Protein AF-A0A452TXP6-F1 (afdb_monomer)

Secondary structure (DSSP, 8-state):
-----HHHHHHHHHHHHHHHHTTTPPPPP-B-HHHHHHHHHHTSPPPP-GGGB-----------------SSGGGS---SS-S-HHHHHHHHHHHHHHHHTT-HHHHHHHHHHHHHHHH-SS---SGGGGTT-TT--HHHHHHHHHHHHHSS-HHHHHHHH-HHHHHHHHHHTSTT--HHHHHHHHHTT--SHHHHHTTGGGS-HHHHHHHHTHHHHHSPPPHHHHHHHHHHHHHHHHHHSTT------

InterPro domains:
  IPR001726 DNA nucleotidylexotransferase (TdT) / DNA-directed DNA/RNA polymerase mu [PIRSF000817] (2-248)
  IPR001726 DNA nucleotidylexotransferase (TdT) / DNA-directed DNA/RNA polymerase mu [PR00871] (31-46)
  IPR001726 DNA nucleotidylexotransferase (TdT) / DNA-directed DNA/RNA polymerase mu [PR00871] (87-102)
  IPR001726 DNA nucleotidylexotransferase (TdT) / DNA-directed DNA/RNA polymerase mu [PR00871] (110-122)
  IPR001726 DNA nucleotidylexotransferase (TdT) / DNA-directed DNA/RNA polymerase mu [PR00871] (242-249)
  IPR002054 DNA-directed DNA polymerase X [SM00483] (81-249)
  IPR010996 Crossover junction endonuclease MUS81-like, HHH domain [PF14716] (83-152)
  IPR018944 DNA polymerase lambda, fingers domain [PF10391] (169-217)
  IPR022312 DNA polymerase family X [PTHR11276] (2-249)
  IPR027421 DNA polymerase lambda lyase domain superfamily [G3DSA:1.10.150.110] (68-160)
  IPR027421 DNA polymerase lambda lyase domain superfamily [SSF47802] (69-159)
  IPR036420 BRCT domain superfamily [G3DSA:3.40.50.10190] (1-55)

pLDDT: mean 88.84, std 15.2, range [35.0, 98.81]

Sequence (249 aa):
MEQTSAEEASCWQERRTVAASLRGCPHPELLDISWFTESMAAGQPVPVERRHRLEVAVPGKGLPSPVRMPPYACQRPTPLTHHNTSLSEALEVLAEAAAFEGSEGRFLSFCRAAAVLKALPSRVTALSQLQGLPHFGEHSCRVVQELLEHGVCEEVERVRLSERYQTMKLFTGIFGVGVKTADRWYQDGLRTLDSLQGQAQRLTQQQRAGLQHYHDLSAPVQRPEAETLQRVVAANAARVLPGATVTLA

Structure (mmCIF, N/CA/C/O backbone):
data_AF-A0A452TXP6-F1
#
_entry.id   AF-A0A452TXP6-F1
#
loop_
_atom_site.group_PDB
_atom_site.id
_atom_site.type_symbol
_atom_site.label_atom_id
_atom_site.label_alt_id
_atom_site.label_comp_id
_atom_site.label_asym_id
_atom_site.label_entity_id
_atom_site.label_seq_id
_atom_site.pdbx_PDB_ins_code
_atom_site.Cartn_x
_atom_site.Cartn_y
_atom_site.Cartn_z
_atom_site.occupancy
_atom_site.B_iso_or_equiv
_atom_site.auth_seq_id
_atom_site.auth_comp_id
_atom_site.auth_asym_id
_atom_site.auth_atom_id
_atom_site.pdbx_PDB_model_num
ATOM 1 N N . MET A 1 1 ? -2.646 -21.963 -57.609 1.00 43.25 1 MET A N 1
ATOM 2 C CA . MET A 1 1 ? -2.199 -22.209 -56.221 1.00 43.25 1 MET A CA 1
ATOM 3 C C . MET A 1 1 ? -1.366 -21.006 -55.823 1.00 43.25 1 MET A C 1
ATOM 5 O O . MET A 1 1 ? -0.155 -21.040 -55.937 1.00 43.25 1 MET A O 1
ATOM 9 N N . GLU A 1 2 ? -2.021 -19.904 -55.484 1.00 43.50 2 GLU A N 1
ATOM 10 C CA . GLU A 1 2 ? -1.366 -18.622 -55.208 1.00 43.50 2 GLU A CA 1
ATOM 11 C C . GLU A 1 2 ? -1.947 -18.100 -53.901 1.00 43.50 2 GLU A C 1
ATOM 13 O O . GLU A 1 2 ? -2.937 -17.382 -53.951 1.00 43.50 2 GLU A O 1
ATOM 18 N N . GLN A 1 3 ? -1.422 -18.574 -52.760 1.00 48.56 3 GLN A N 1
ATOM 19 C CA . GLN A 1 3 ? -1.580 -17.970 -51.417 1.00 48.56 3 GLN A CA 1
ATOM 20 C C . GLN A 1 3 ? -1.005 -18.824 -50.262 1.00 48.56 3 GLN A C 1
ATOM 22 O O . GLN A 1 3 ? -1.395 -18.630 -49.117 1.00 48.56 3 GLN A O 1
ATOM 27 N N . THR A 1 4 ? -0.070 -19.753 -50.493 1.00 58.22 4 THR A N 1
ATOM 28 C CA . THR A 1 4 ? 0.643 -20.378 -49.361 1.00 58.22 4 THR A CA 1
ATOM 29 C C . THR A 1 4 ? 1.544 -19.348 -48.687 1.00 58.22 4 THR A C 1
ATOM 31 O O . THR A 1 4 ? 2.437 -18.794 -49.333 1.00 58.22 4 THR A O 1
ATOM 34 N N . SER A 1 5 ? 1.302 -19.088 -47.402 1.00 65.12 5 SER A N 1
ATOM 35 C CA . SER A 1 5 ? 2.128 -18.182 -46.596 1.00 65.12 5 SER A CA 1
ATOM 36 C C . SER A 1 5 ? 3.532 -18.767 -46.391 1.00 65.12 5 SER A C 1
ATOM 38 O O . SER A 1 5 ? 3.710 -19.988 -46.360 1.00 65.12 5 SER A O 1
ATOM 40 N N . ALA A 1 6 ? 4.538 -17.909 -46.197 1.00 59.88 6 ALA A N 1
ATOM 41 C CA . ALA A 1 6 ? 5.906 -18.332 -45.879 1.00 59.88 6 ALA A CA 1
ATOM 42 C C . ALA A 1 6 ? 5.962 -19.230 -44.624 1.00 59.88 6 ALA A C 1
ATOM 44 O O . ALA A 1 6 ? 6.764 -20.158 -44.552 1.00 59.88 6 ALA A O 1
ATOM 45 N N . GLU A 1 7 ? 5.063 -19.005 -43.662 1.00 60.66 7 GLU A N 1
ATOM 46 C CA . GLU A 1 7 ? 4.938 -19.823 -42.449 1.00 60.66 7 GLU A CA 1
ATOM 47 C C . GLU A 1 7 ? 4.422 -21.239 -42.742 1.00 60.66 7 GLU A C 1
ATOM 49 O O . GLU A 1 7 ? 4.905 -22.219 -42.171 1.00 60.66 7 GLU A O 1
ATOM 54 N N . GLU A 1 8 ? 3.473 -21.372 -43.672 1.00 67.69 8 GLU A N 1
ATOM 55 C CA . GLU A 1 8 ? 2.923 -22.667 -44.079 1.00 67.69 8 GLU A CA 1
ATOM 56 C C . GLU A 1 8 ? 3.957 -23.488 -44.855 1.00 67.69 8 GLU A C 1
ATOM 58 O O . GLU A 1 8 ? 4.074 -24.697 -44.636 1.00 67.69 8 GLU A O 1
ATOM 63 N N . ALA A 1 9 ? 4.748 -22.829 -45.709 1.00 64.12 9 ALA A N 1
ATOM 64 C CA . ALA A 1 9 ? 5.850 -23.452 -46.438 1.00 64.12 9 ALA A CA 1
ATOM 65 C C . ALA A 1 9 ? 6.939 -23.980 -45.485 1.00 64.12 9 ALA A C 1
ATOM 67 O O . ALA A 1 9 ? 7.372 -25.127 -45.627 1.00 64.12 9 ALA A O 1
ATOM 68 N N . SER A 1 10 ? 7.308 -23.201 -44.462 1.00 65.06 10 SER A N 1
ATOM 69 C CA . SER A 1 10 ? 8.271 -23.614 -43.430 1.00 65.06 10 SER A CA 1
ATOM 70 C C . SER A 1 10 ? 7.758 -24.768 -42.572 1.00 65.06 10 SER A C 1
ATOM 72 O O . SER A 1 10 ? 8.458 -25.764 -42.393 1.00 65.06 10 SER A O 1
ATOM 74 N N . CYS A 1 11 ? 6.511 -24.696 -42.094 1.00 66.94 11 CYS A N 1
ATOM 75 C CA . CYS A 1 11 ? 5.916 -25.770 -41.294 1.00 66.94 11 CYS A CA 1
ATOM 76 C C . CYS A 1 11 ? 5.804 -27.078 -42.096 1.00 66.94 11 CYS A C 1
ATOM 78 O O . CYS A 1 11 ? 6.035 -28.174 -41.575 1.00 66.94 11 CYS A O 1
ATOM 80 N N . TRP A 1 12 ? 5.480 -26.982 -43.388 1.00 71.38 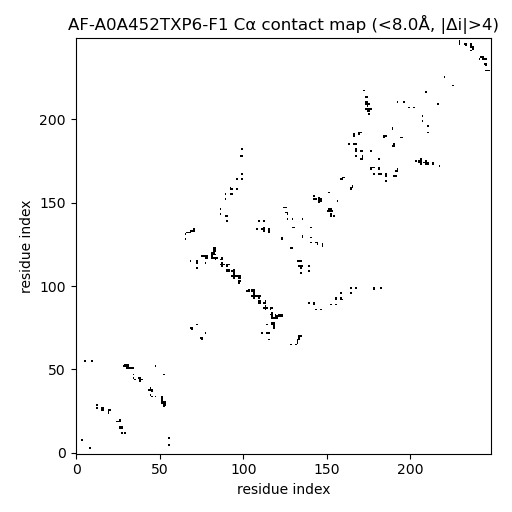12 TRP A N 1
ATOM 81 C CA . TRP A 1 12 ? 5.477 -28.132 -44.286 1.00 71.38 12 TRP A CA 1
ATOM 82 C C . TRP A 1 12 ? 6.882 -28.721 -44.466 1.00 71.38 12 TRP A C 1
ATOM 84 O O . TRP A 1 12 ? 7.039 -29.945 -44.403 1.00 71.38 12 TRP A O 1
ATOM 94 N N . GLN A 1 13 ? 7.900 -27.870 -44.637 1.00 69.44 13 GLN A N 1
ATOM 95 C CA . GLN A 1 13 ? 9.291 -28.295 -44.790 1.00 69.44 13 GLN A CA 1
ATOM 96 C C . GLN A 1 13 ? 9.795 -29.018 -43.537 1.00 69.44 13 GLN A C 1
ATOM 98 O O . GLN A 1 13 ? 10.336 -30.112 -43.668 1.00 69.44 13 GLN A O 1
ATOM 103 N N . GLU A 1 14 ? 9.539 -28.485 -42.338 1.00 68.38 14 GLU A N 1
ATOM 104 C CA . GLU A 1 14 ? 9.908 -29.105 -41.055 1.00 68.38 14 GLU A CA 1
ATOM 105 C C . GLU A 1 14 ? 9.245 -30.474 -40.846 1.00 68.38 14 GLU A C 1
ATOM 107 O O . GLU A 1 14 ? 9.897 -31.454 -40.479 1.00 68.38 14 GLU A O 1
ATOM 112 N N . ARG A 1 15 ? 7.944 -30.592 -41.139 1.00 66.31 15 ARG A N 1
ATOM 113 C CA . ARG A 1 15 ? 7.228 -31.877 -41.039 1.00 66.31 15 ARG A CA 1
ATOM 114 C C . ARG A 1 15 ? 7.796 -32.922 -42.000 1.00 66.31 15 ARG A C 1
ATOM 116 O O . ARG A 1 15 ? 7.827 -34.112 -41.677 1.00 66.31 15 ARG A O 1
ATOM 123 N N . ARG A 1 16 ? 8.243 -32.497 -43.185 1.00 65.56 16 ARG A N 1
ATOM 124 C CA . ARG A 1 16 ? 8.810 -33.383 -44.208 1.00 65.56 16 ARG A CA 1
ATOM 125 C C . ARG A 1 16 ? 10.274 -33.729 -43.973 1.00 65.56 16 ARG A C 1
ATOM 127 O O . ARG A 1 16 ? 10.634 -34.867 -44.253 1.00 65.56 16 ARG A O 1
ATOM 134 N N . THR A 1 17 ? 11.094 -32.834 -43.428 1.00 62.62 17 THR A N 1
ATOM 135 C CA . THR A 1 17 ? 12.474 -33.157 -43.026 1.00 62.62 17 THR A CA 1
ATOM 136 C C . THR A 1 17 ? 12.493 -34.161 -41.878 1.00 62.62 17 THR A C 1
ATOM 138 O O . THR A 1 17 ? 13.244 -35.132 -41.942 1.00 62.62 17 THR A O 1
ATOM 141 N N . VAL A 1 18 ? 11.588 -34.039 -40.900 1.00 61.00 18 VAL A N 1
ATOM 142 C CA . VAL A 1 18 ? 11.411 -35.057 -39.845 1.00 61.00 18 VAL A CA 1
ATOM 143 C C . VAL A 1 18 ? 10.996 -36.414 -40.436 1.00 61.00 18 VAL A C 1
ATOM 145 O O . VAL A 1 18 ? 11.541 -37.452 -40.062 1.00 61.00 18 VAL A O 1
ATOM 148 N N . ALA A 1 19 ? 10.083 -36.425 -41.413 1.00 59.03 19 ALA A N 1
ATOM 149 C CA . ALA A 1 19 ? 9.643 -37.653 -42.080 1.00 59.03 19 ALA A CA 1
ATOM 150 C C . ALA A 1 19 ? 10.698 -38.269 -43.027 1.00 59.03 19 ALA A C 1
ATOM 152 O O . ALA A 1 19 ? 10.719 -39.489 -43.201 1.00 59.03 19 ALA A O 1
ATOM 153 N N . ALA A 1 20 ? 11.558 -37.452 -43.645 1.00 57.69 20 ALA A N 1
ATOM 154 C CA . ALA A 1 20 ? 12.627 -37.885 -44.549 1.00 57.69 20 ALA A CA 1
ATOM 155 C C . ALA A 1 20 ? 13.818 -38.485 -43.786 1.00 57.69 20 ALA A C 1
ATOM 157 O O . ALA A 1 20 ? 14.350 -39.512 -44.211 1.00 57.69 20 ALA A O 1
ATOM 158 N N . SER A 1 21 ? 14.160 -37.926 -42.619 1.00 59.50 21 SER A N 1
ATOM 159 C CA . SER A 1 21 ? 15.170 -38.479 -41.701 1.00 59.50 21 SER A CA 1
ATOM 160 C C . SER A 1 21 ? 14.829 -39.893 -41.223 1.00 59.50 21 SER A C 1
ATOM 162 O O . SER A 1 21 ? 15.722 -40.708 -41.022 1.00 59.50 21 SER A O 1
ATOM 164 N N . LEU A 1 22 ? 13.538 -40.224 -41.120 1.00 58.19 22 LEU A N 1
ATOM 165 C CA . LEU A 1 22 ? 13.065 -41.569 -40.773 1.00 58.19 22 LEU A CA 1
ATOM 166 C C . LEU A 1 22 ? 13.145 -42.577 -41.937 1.00 58.19 22 LEU A C 1
ATOM 168 O O . LEU A 1 22 ? 13.046 -43.777 -41.695 1.00 58.19 22 LEU A O 1
ATOM 172 N N . ARG A 1 23 ? 13.298 -42.123 -43.192 1.00 57.56 23 ARG A N 1
ATOM 173 C CA . ARG A 1 23 ? 13.291 -42.984 -44.396 1.00 57.56 23 ARG A CA 1
ATOM 174 C C . ARG A 1 23 ? 14.588 -42.974 -45.211 1.00 57.56 23 ARG A C 1
ATOM 176 O O . ARG A 1 23 ? 14.655 -43.671 -46.218 1.00 57.56 23 ARG A O 1
ATOM 183 N N . GLY A 1 24 ? 15.603 -42.207 -44.809 1.00 55.12 24 GLY A N 1
ATOM 184 C CA . GLY A 1 24 ? 16.889 -42.138 -45.516 1.00 55.12 24 GLY A CA 1
ATOM 185 C C . GLY A 1 24 ? 16.822 -41.479 -46.902 1.00 55.12 24 GLY A C 1
ATOM 186 O O . GLY A 1 24 ? 17.688 -41.724 -47.737 1.00 55.12 24 GLY A O 1
ATOM 187 N N . CYS A 1 25 ? 15.798 -40.663 -47.173 1.00 54.53 25 CYS A N 1
ATOM 188 C CA . CYS A 1 25 ? 15.652 -39.945 -48.442 1.00 54.53 25 CYS A CA 1
ATOM 189 C C . CYS A 1 25 ? 16.347 -38.566 -48.400 1.00 54.53 25 CYS A C 1
ATOM 191 O O . CYS A 1 25 ? 16.413 -37.948 -47.331 1.00 54.53 25 CYS A O 1
ATOM 193 N N . PRO A 1 26 ? 16.827 -38.043 -49.547 1.00 59.69 26 PRO A N 1
ATOM 194 C CA . PRO A 1 26 ? 17.366 -36.687 -49.624 1.00 59.69 26 PRO A CA 1
ATOM 195 C C . PRO A 1 26 ? 16.308 -35.658 -49.205 1.00 59.69 26 PRO A C 1
ATOM 197 O O . PRO A 1 26 ? 15.119 -35.803 -49.499 1.00 59.69 26 PRO A O 1
ATOM 200 N N . HIS A 1 27 ? 16.746 -34.645 -48.459 1.00 63.69 27 HIS A N 1
ATOM 201 C CA . HIS A 1 27 ? 15.854 -33.649 -47.875 1.00 63.69 27 HIS A CA 1
ATOM 202 C C . HIS A 1 27 ? 15.290 -32.741 -48.978 1.00 63.69 27 HIS A C 1
ATOM 204 O O . HIS A 1 27 ? 16.053 -32.308 -49.841 1.00 63.69 27 HIS A O 1
ATOM 210 N N . PRO A 1 28 ? 13.980 -32.436 -48.973 1.00 70.00 28 PRO A N 1
ATOM 211 C CA . PRO A 1 28 ? 13.420 -31.491 -49.930 1.00 70.00 28 PRO A CA 1
ATOM 212 C C . PRO A 1 28 ? 13.978 -30.082 -49.663 1.00 70.00 28 PRO A C 1
ATOM 214 O O . PRO A 1 28 ? 13.870 -29.569 -48.547 1.00 70.00 28 PRO A O 1
ATOM 217 N N . GLU A 1 29 ? 14.576 -29.466 -50.685 1.00 74.25 29 GLU A N 1
ATOM 218 C CA . GLU A 1 29 ? 15.038 -28.073 -50.643 1.00 74.25 29 GLU A CA 1
ATOM 219 C C . GLU A 1 29 ? 13.922 -27.133 -51.119 1.00 74.25 29 GLU A C 1
ATOM 221 O O . GLU A 1 29 ? 13.230 -27.426 -52.096 1.00 74.25 29 GLU A O 1
ATOM 226 N N . LEU A 1 30 ? 13.736 -26.010 -50.419 1.00 79.69 30 LEU A N 1
ATOM 227 C CA . LEU A 1 30 ? 12.796 -24.966 -50.818 1.00 79.69 30 LEU A CA 1
ATOM 228 C C . LEU A 1 30 ? 13.529 -23.964 -51.711 1.00 79.69 30 LEU A C 1
ATOM 230 O O . LEU A 1 30 ? 14.464 -23.295 -51.266 1.00 79.69 30 LEU A O 1
ATOM 234 N N . LEU A 1 31 ? 13.121 -23.900 -52.974 1.00 83.38 31 LEU A N 1
ATOM 235 C CA . LEU A 1 31 ? 13.757 -23.069 -53.989 1.00 83.38 31 LEU A CA 1
ATOM 236 C C . LEU A 1 31 ? 12.842 -21.919 -54.386 1.00 83.38 31 LEU A C 1
ATOM 238 O O . LEU A 1 31 ? 11.617 -22.063 -54.380 1.00 83.38 31 LEU A O 1
ATOM 242 N N . ASP A 1 32 ? 13.436 -20.784 -54.725 1.00 83.38 32 ASP A N 1
ATOM 243 C CA . ASP A 1 32 ? 12.698 -19.681 -55.320 1.00 83.38 32 ASP A CA 1
ATOM 244 C C . ASP A 1 32 ? 12.480 -19.908 -56.831 1.00 83.38 32 ASP A C 1
ATOM 246 O O . ASP A 1 32 ? 13.026 -20.831 -57.447 1.00 83.38 32 ASP A O 1
ATOM 250 N N . ILE A 1 33 ? 11.631 -19.075 -57.439 1.00 86.56 33 ILE A N 1
ATOM 251 C CA . ILE A 1 33 ? 11.198 -19.248 -58.832 1.00 86.56 33 ILE A CA 1
ATOM 252 C C . ILE A 1 33 ? 12.344 -19.116 -59.850 1.00 86.56 33 ILE A C 1
ATOM 254 O O . ILE A 1 33 ? 12.221 -19.646 -60.957 1.00 86.56 33 ILE A O 1
ATOM 258 N N . SER A 1 34 ? 13.463 -18.477 -59.486 1.00 86.56 34 SER A N 1
ATOM 259 C CA . SER A 1 34 ? 14.625 -18.305 -60.366 1.00 86.56 34 SER A CA 1
ATOM 260 C C . SER A 1 34 ? 15.197 -19.647 -60.825 1.00 86.56 34 SER A C 1
ATOM 262 O O . SER A 1 34 ? 15.445 -19.830 -62.018 1.00 86.56 34 SER A O 1
ATOM 264 N N . TRP A 1 35 ? 15.282 -20.636 -59.928 1.00 91.94 35 TRP A N 1
ATOM 265 C CA . TRP A 1 35 ? 15.771 -21.976 -60.265 1.00 91.94 35 TRP A CA 1
ATOM 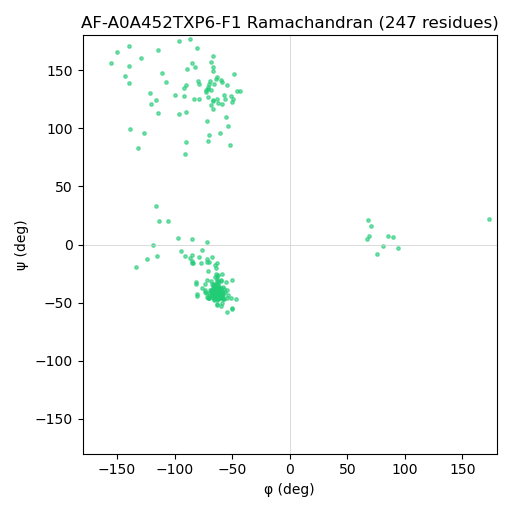266 C C . TRP A 1 35 ? 14.911 -22.666 -61.321 1.00 91.94 35 TRP A C 1
ATOM 268 O O . TRP A 1 35 ? 15.423 -23.325 -62.231 1.00 91.94 35 TRP A O 1
ATOM 278 N N . PHE A 1 36 ? 13.589 -22.509 -61.208 1.00 89.44 36 PHE A N 1
ATOM 279 C CA . PHE A 1 36 ? 12.651 -23.075 -62.169 1.00 89.44 36 PHE A CA 1
ATOM 280 C C . PHE A 1 36 ? 12.823 -22.412 -63.536 1.00 89.44 36 PHE A C 1
ATOM 282 O O . PHE A 1 36 ? 12.929 -23.106 -64.546 1.00 89.44 36 PHE A O 1
ATOM 289 N N . THR A 1 37 ? 12.923 -21.082 -63.578 1.00 89.50 37 THR A N 1
ATOM 290 C CA . THR A 1 37 ? 13.142 -20.356 -64.835 1.00 89.50 37 THR A CA 1
ATOM 291 C C . THR A 1 37 ? 14.483 -20.693 -65.489 1.00 89.50 37 THR A C 1
ATOM 293 O O . THR A 1 37 ? 14.520 -20.894 -66.702 1.00 89.50 37 THR A O 1
ATOM 296 N N . GLU A 1 38 ? 15.562 -20.837 -64.713 1.00 89.44 38 GLU A N 1
ATOM 297 C CA . GLU A 1 38 ? 16.883 -21.228 -65.228 1.00 89.44 38 GLU A CA 1
ATOM 298 C C . GLU A 1 38 ? 16.882 -22.672 -65.753 1.00 89.44 38 GLU A C 1
ATOM 300 O O . GLU A 1 38 ? 17.404 -22.938 -66.836 1.00 89.44 38 GLU A O 1
ATOM 305 N N . SER A 1 39 ? 16.219 -23.595 -65.051 1.00 92.31 39 SER A N 1
ATOM 306 C CA . SER A 1 39 ? 16.075 -24.989 -65.497 1.00 92.31 39 SER A CA 1
ATOM 307 C C . SER A 1 39 ? 15.263 -25.108 -66.789 1.00 92.31 39 SER A C 1
ATOM 309 O O . SER A 1 39 ? 15.611 -25.881 -67.683 1.00 92.31 39 SER A O 1
ATOM 311 N N . MET A 1 40 ? 14.195 -24.317 -66.921 1.00 93.06 40 MET A N 1
ATOM 312 C CA . MET A 1 40 ? 13.383 -24.280 -68.139 1.00 93.06 40 MET A CA 1
ATOM 313 C C . MET A 1 40 ? 14.158 -23.691 -69.321 1.00 93.06 40 MET A C 1
ATOM 315 O O . MET A 1 40 ? 14.063 -24.218 -70.427 1.00 93.06 40 MET A O 1
ATOM 319 N N . ALA A 1 41 ? 14.962 -22.647 -69.094 1.00 90.50 41 ALA A N 1
ATOM 320 C CA . ALA A 1 41 ? 15.824 -22.069 -70.123 1.00 90.50 41 ALA A CA 1
ATOM 321 C C . ALA A 1 41 ? 16.928 -23.042 -70.578 1.00 90.50 41 ALA A C 1
ATOM 323 O O . ALA A 1 41 ? 17.246 -23.105 -71.764 1.00 90.50 41 ALA A O 1
ATOM 324 N N . ALA A 1 42 ? 17.484 -23.829 -69.653 1.00 88.50 42 ALA A N 1
ATOM 325 C CA . ALA A 1 42 ? 18.503 -24.836 -69.942 1.00 88.50 42 ALA A CA 1
ATOM 326 C C . ALA A 1 42 ? 17.937 -26.145 -70.531 1.00 88.50 42 ALA A C 1
ATOM 328 O O . ALA A 1 42 ? 18.707 -27.000 -70.970 1.00 88.50 42 ALA A O 1
ATOM 329 N N . GLY A 1 43 ? 16.612 -26.332 -70.514 1.00 89.88 43 GLY A N 1
ATOM 330 C CA . GLY A 1 43 ? 15.941 -27.562 -70.951 1.00 89.88 43 GLY A CA 1
ATOM 331 C C . GLY A 1 43 ? 16.177 -28.774 -70.039 1.00 89.88 43 GLY A C 1
ATOM 332 O O . GLY A 1 43 ? 15.776 -29.886 -70.379 1.00 89.88 43 GLY A O 1
ATOM 333 N N . GLN A 1 44 ? 16.826 -28.576 -68.892 1.00 87.44 44 GLN A N 1
ATOM 334 C CA . GLN A 1 44 ? 17.114 -29.603 -67.895 1.00 87.44 44 GLN A CA 1
ATOM 335 C C . GLN A 1 44 ? 17.291 -28.970 -66.504 1.00 87.44 44 GLN A C 1
ATOM 337 O O . GLN A 1 44 ? 17.661 -27.798 -66.418 1.00 87.44 44 GLN A O 1
ATOM 342 N N . PRO A 1 45 ? 17.074 -29.725 -65.409 1.00 88.12 45 PRO A N 1
ATOM 343 C CA . PRO A 1 45 ? 17.290 -29.223 -64.054 1.00 88.12 45 PRO A CA 1
ATOM 344 C C . PRO A 1 45 ? 18.738 -28.771 -63.839 1.00 88.12 45 PRO A C 1
ATOM 346 O O . PRO A 1 45 ? 19.667 -29.570 -63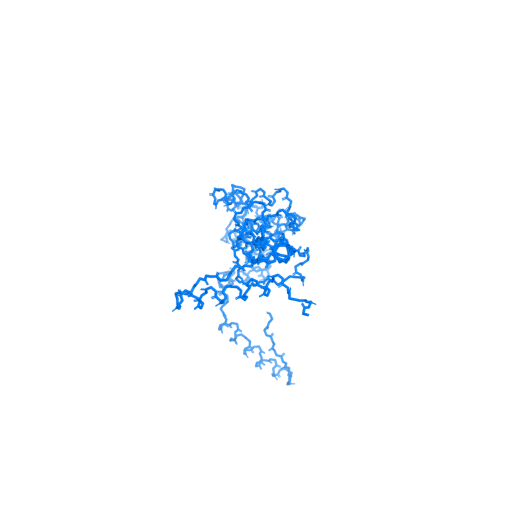.978 1.00 88.12 45 PRO A O 1
ATOM 349 N N . VAL A 1 46 ? 18.936 -27.500 -63.480 1.00 90.06 46 VAL A N 1
ATOM 350 C CA . VAL A 1 46 ? 20.272 -26.971 -63.166 1.00 90.06 46 VAL A CA 1
ATOM 351 C C . VAL A 1 46 ? 20.669 -27.299 -61.719 1.00 90.06 46 VAL A C 1
ATOM 353 O O . VAL A 1 46 ? 19.790 -27.447 -60.862 1.00 90.06 46 VAL A O 1
ATOM 356 N N . PRO A 1 47 ? 21.972 -27.414 -61.396 1.00 89.06 47 PRO A N 1
ATOM 357 C CA . PRO A 1 47 ? 22.419 -27.588 -60.018 1.00 89.06 47 PRO A CA 1
ATOM 358 C C . PRO A 1 47 ? 21.876 -26.488 -59.098 1.00 89.06 47 PRO A C 1
ATOM 360 O O . PRO A 1 47 ? 21.854 -25.308 -59.450 1.00 89.06 47 PRO A O 1
ATOM 363 N N . VAL A 1 48 ? 21.429 -26.872 -57.902 1.00 85.75 48 VAL A N 1
ATOM 364 C CA . VAL A 1 48 ? 20.935 -25.904 -56.920 1.00 85.75 48 VAL A CA 1
ATOM 365 C C . VAL A 1 48 ? 22.111 -25.104 -56.367 1.00 85.75 48 VAL A C 1
ATOM 367 O O . VAL A 1 48 ? 23.080 -25.662 -55.855 1.00 85.75 48 VAL A O 1
ATOM 370 N N . GLU A 1 49 ? 22.002 -23.782 -56.437 1.00 84.12 49 GLU A N 1
ATOM 371 C CA . GLU A 1 49 ? 22.984 -22.844 -55.907 1.00 84.12 49 GLU A CA 1
ATOM 372 C C . GLU A 1 49 ? 22.361 -22.044 -54.762 1.00 84.12 49 GLU A C 1
ATOM 374 O O . GLU A 1 49 ? 21.147 -22.034 -54.584 1.00 84.12 49 GLU A O 1
ATOM 379 N N . ARG A 1 50 ? 23.171 -21.323 -53.979 1.00 75.31 50 ARG A N 1
ATOM 380 C CA . ARG A 1 50 ? 22.648 -20.520 -52.859 1.00 75.31 50 ARG A CA 1
ATOM 381 C C . ARG A 1 50 ? 21.618 -19.478 -53.296 1.00 75.31 50 ARG A C 1
ATOM 383 O O . ARG A 1 50 ? 20.642 -19.289 -52.588 1.00 75.31 50 ARG A O 1
ATOM 390 N N . ARG A 1 51 ? 21.810 -18.871 -54.471 1.00 79.12 51 ARG A N 1
ATOM 391 C CA . ARG A 1 51 ? 20.886 -17.878 -55.045 1.00 79.12 51 ARG A CA 1
ATOM 392 C C . ARG A 1 51 ? 19.508 -18.439 -55.408 1.00 79.12 51 ARG A C 1
ATOM 394 O O . ARG A 1 51 ? 18.604 -17.650 -55.601 1.00 79.12 51 ARG A O 1
ATOM 401 N N . HIS A 1 52 ? 19.399 -19.764 -55.528 1.00 83.12 52 HIS A N 1
ATOM 402 C CA . HIS A 1 52 ? 18.178 -20.493 -55.870 1.00 83.12 52 HIS A CA 1
ATOM 403 C C . HIS A 1 52 ? 17.374 -20.901 -54.633 1.00 83.12 52 HIS A C 1
ATOM 405 O O . HIS A 1 52 ? 16.288 -21.460 -54.765 1.00 83.12 52 HIS A O 1
ATOM 411 N N . ARG A 1 53 ? 17.940 -20.742 -53.431 1.00 82.56 53 ARG A N 1
ATOM 412 C CA . ARG A 1 53 ? 17.332 -21.206 -52.186 1.00 82.56 53 ARG A CA 1
ATOM 413 C C . ARG A 1 53 ? 16.501 -20.088 -51.592 1.00 82.56 53 ARG A C 1
ATOM 415 O O . ARG A 1 53 ? 17.002 -18.992 -51.358 1.00 82.56 53 ARG A O 1
ATOM 422 N N . LEU A 1 54 ? 15.246 -20.400 -51.292 1.00 76.00 54 LEU A N 1
ATOM 423 C CA . LEU A 1 54 ? 14.346 -19.440 -50.681 1.00 76.00 54 LEU A CA 1
ATOM 424 C C . LEU A 1 54 ? 14.773 -19.222 -49.224 1.00 76.00 54 LEU A C 1
ATOM 426 O O . LEU A 1 54 ? 14.593 -20.094 -48.371 1.00 76.00 54 LEU A O 1
ATOM 430 N N . GLU A 1 55 ? 15.370 -18.065 -48.942 1.00 63.44 55 GLU A N 1
ATOM 431 C CA . GLU A 1 55 ? 15.685 -17.644 -47.579 1.00 63.44 55 GLU A CA 1
ATOM 432 C C . GLU A 1 55 ? 14.378 -17.288 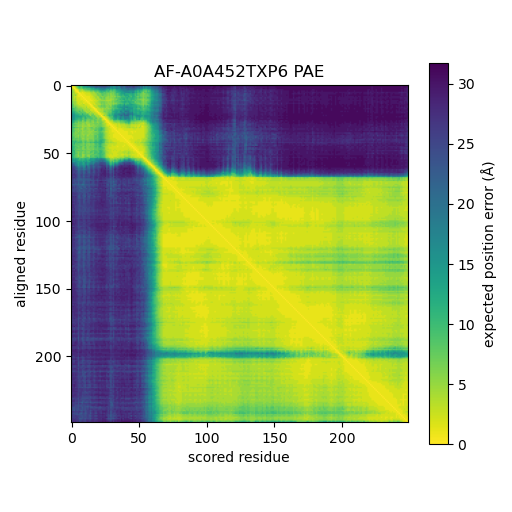-46.866 1.00 63.44 55 GLU A C 1
ATOM 434 O O . GLU A 1 55 ? 13.912 -16.148 -46.895 1.00 63.44 55 GLU A O 1
ATOM 439 N N . VAL A 1 56 ? 13.745 -18.272 -46.222 1.00 56.59 56 VAL A N 1
ATOM 440 C CA . VAL A 1 56 ? 12.718 -17.951 -45.234 1.00 56.59 56 VAL A CA 1
ATOM 441 C C . VAL A 1 56 ? 13.446 -17.267 -44.092 1.00 56.59 56 VAL A C 1
ATOM 443 O O . VAL A 1 56 ? 14.318 -17.871 -43.464 1.00 56.59 56 VAL A O 1
ATOM 446 N N . ALA A 1 57 ? 13.114 -16.001 -43.843 1.00 45.69 57 ALA A N 1
ATOM 447 C CA . ALA A 1 57 ? 13.551 -15.317 -42.644 1.00 45.69 57 ALA A CA 1
ATOM 448 C C . ALA A 1 57 ? 13.136 -16.186 -41.454 1.00 45.69 57 ALA A C 1
ATOM 450 O O . ALA A 1 57 ? 11.968 -16.223 -41.067 1.00 45.69 57 ALA A O 1
ATOM 451 N N . VAL A 1 58 ? 14.094 -16.922 -40.889 1.00 48.19 58 VAL A N 1
ATOM 452 C CA . VAL A 1 58 ? 13.950 -17.474 -39.549 1.00 48.19 58 VAL A CA 1
ATOM 453 C C . VAL A 1 58 ? 13.547 -16.268 -38.712 1.00 48.19 58 VAL A C 1
ATOM 455 O O . VAL A 1 58 ? 14.231 -15.241 -38.825 1.00 48.19 58 VAL A O 1
ATOM 458 N N . PRO A 1 59 ? 12.458 -16.318 -37.926 1.00 43.59 59 PRO A N 1
ATOM 459 C CA . PRO A 1 59 ? 12.240 -15.286 -36.944 1.00 43.59 59 PRO A CA 1
ATOM 460 C C . PRO A 1 59 ? 13.452 -15.376 -36.027 1.00 43.59 59 PRO A C 1
ATOM 462 O O . PRO A 1 59 ? 13.536 -16.217 -35.131 1.00 43.59 59 PRO A O 1
ATOM 465 N N . GLY A 1 60 ? 14.452 -14.536 -36.305 1.00 41.34 60 GLY A N 1
ATOM 466 C CA . GLY A 1 60 ? 15.488 -14.229 -35.354 1.00 41.34 60 GLY A CA 1
ATOM 467 C C . GLY A 1 60 ? 14.760 -13.893 -34.068 1.00 41.34 60 GLY A C 1
ATOM 468 O O . GLY A 1 60 ? 13.638 -13.380 -34.106 1.00 41.34 60 GLY A O 1
ATOM 469 N N . LYS A 1 61 ? 15.365 -14.223 -32.930 1.00 43.31 61 LYS A N 1
ATOM 470 C CA . LYS A 1 61 ? 14.952 -13.681 -31.639 1.00 43.31 61 LYS A CA 1
ATOM 471 C C . LYS A 1 61 ? 14.909 -12.156 -31.766 1.00 43.31 61 LYS A C 1
ATOM 473 O O . LYS A 1 61 ? 15.895 -11.480 -31.491 1.00 43.31 61 LYS A O 1
ATOM 478 N N . GLY A 1 62 ? 13.793 -11.620 -32.244 1.00 35.00 62 GLY A N 1
ATOM 479 C CA . GLY A 1 62 ? 13.493 -10.214 -32.179 1.00 35.00 62 GLY A CA 1
ATOM 480 C C . GLY A 1 62 ? 13.495 -9.883 -30.703 1.00 35.00 62 GLY A C 1
ATOM 481 O O . GLY A 1 62 ? 13.057 -10.699 -29.881 1.00 35.00 62 GLY A O 1
ATOM 482 N N . LEU A 1 63 ? 14.016 -8.707 -30.355 1.00 42.78 63 LEU A N 1
ATOM 483 C CA . LEU A 1 63 ? 13.712 -8.153 -29.045 1.00 42.78 63 LEU A CA 1
ATOM 484 C C . LEU A 1 63 ? 12.199 -8.310 -28.834 1.00 42.78 63 LEU A C 1
ATOM 486 O O . LEU A 1 63 ? 11.448 -8.008 -29.770 1.00 42.78 63 LEU A O 1
ATOM 490 N N . PRO A 1 64 ? 11.746 -8.821 -27.673 1.00 50.00 64 PRO A N 1
ATOM 491 C CA . PRO A 1 64 ? 10.321 -8.909 -27.402 1.00 50.00 64 PRO A CA 1
ATOM 492 C C . PRO A 1 64 ? 9.729 -7.538 -27.708 1.00 50.00 64 PRO A C 1
ATOM 494 O O . PRO A 1 64 ? 10.252 -6.527 -27.230 1.00 50.00 64 PRO A O 1
ATOM 497 N N . SER A 1 65 ? 8.713 -7.504 -28.577 1.00 51.56 65 SER A N 1
ATOM 498 C CA . SER A 1 65 ? 8.016 -6.267 -28.926 1.00 51.56 65 SER A CA 1
ATOM 499 C C . SER A 1 65 ? 7.771 -5.482 -27.637 1.00 51.56 65 SER A C 1
ATOM 501 O O . SER A 1 65 ? 7.323 -6.112 -26.668 1.00 51.56 65 SER A O 1
ATOM 503 N N . PRO A 1 66 ? 8.081 -4.173 -27.581 1.00 60.12 66 PRO A N 1
ATOM 504 C CA . PRO A 1 66 ? 7.976 -3.409 -26.346 1.00 60.12 66 PRO A CA 1
ATOM 505 C C . PRO A 1 66 ? 6.593 -3.650 -25.752 1.00 60.12 66 PRO A C 1
ATOM 507 O O . PRO A 1 66 ? 5.583 -3.485 -26.441 1.00 60.12 66 PRO A O 1
ATOM 510 N N . VAL A 1 67 ? 6.558 -4.140 -24.509 1.00 65.56 67 VAL A N 1
ATOM 511 C CA . VAL A 1 67 ? 5.307 -4.470 -23.824 1.00 65.56 67 VAL A CA 1
ATOM 512 C C . VAL A 1 67 ? 4.450 -3.213 -23.852 1.00 65.56 67 VAL A C 1
ATOM 514 O O . VAL A 1 67 ? 4.771 -2.219 -23.201 1.00 65.56 67 VAL A O 1
ATOM 517 N N . ARG A 1 68 ? 3.370 -3.229 -24.640 1.00 82.44 68 ARG A N 1
ATOM 518 C CA . ARG A 1 68 ? 2.442 -2.102 -24.709 1.00 82.44 68 ARG A CA 1
ATOM 519 C C . ARG A 1 68 ? 1.692 -2.051 -23.385 1.00 82.44 68 ARG A C 1
ATOM 521 O O . ARG A 1 68 ? 0.698 -2.746 -23.210 1.00 82.44 68 ARG A O 1
ATOM 528 N N . MET A 1 69 ? 2.197 -1.249 -22.456 1.00 93.62 69 MET A N 1
ATOM 529 C CA . MET A 1 69 ? 1.652 -1.111 -21.112 1.00 93.62 69 MET A CA 1
ATOM 530 C C . MET A 1 69 ? 0.719 0.107 -21.032 1.00 93.62 69 MET A C 1
ATOM 532 O O . MET A 1 69 ? 1.199 1.240 -21.125 1.00 93.62 69 MET A O 1
ATOM 536 N N . PRO A 1 70 ? -0.604 -0.075 -20.847 1.00 94.88 70 PRO A N 1
ATOM 537 C CA . PRO A 1 70 ? -1.522 1.042 -20.658 1.00 94.88 70 PRO A CA 1
ATOM 538 C C . PRO A 1 70 ? -1.201 1.834 -19.378 1.00 94.88 70 PRO A C 1
ATOM 540 O O . PRO A 1 70 ? -0.833 1.235 -18.358 1.00 94.88 70 PRO A O 1
ATOM 543 N N . PRO A 1 71 ? -1.373 3.170 -19.376 1.00 94.94 71 PRO A N 1
ATOM 544 C CA . PRO A 1 71 ? -1.033 4.005 -18.225 1.00 94.94 71 PRO A CA 1
ATOM 545 C C . PRO A 1 71 ? -1.953 3.782 -17.020 1.00 94.94 71 PRO A C 1
ATOM 547 O O . PRO A 1 71 ? -1.491 3.896 -15.881 1.00 94.94 71 PRO A O 1
ATOM 550 N N . TYR A 1 72 ? -3.224 3.437 -17.235 1.00 97.44 72 TYR A N 1
ATOM 551 C CA . TYR A 1 7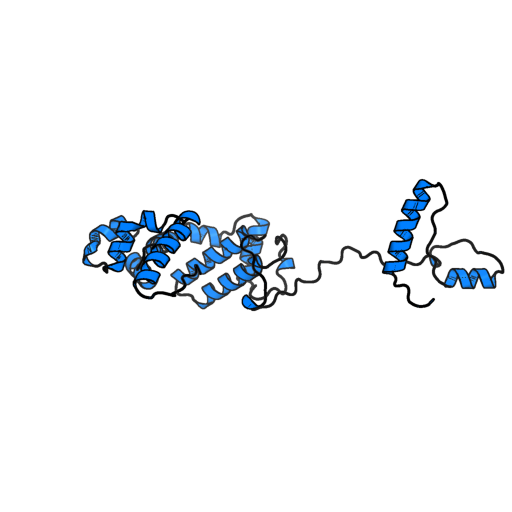2 ? -4.196 3.248 -16.159 1.00 97.44 72 TYR A CA 1
ATOM 552 C C . TYR A 1 72 ? -4.244 1.792 -15.687 1.00 97.44 72 TYR A C 1
ATOM 554 O O . TYR A 1 72 ? -4.317 0.867 -16.492 1.00 97.44 72 TYR A O 1
ATOM 562 N N . ALA A 1 73 ? -4.249 1.587 -14.367 1.00 97.81 73 ALA A N 1
ATOM 563 C CA . ALA A 1 73 ? -4.276 0.248 -13.774 1.00 97.81 73 ALA A CA 1
ATOM 564 C C . ALA A 1 73 ? -5.550 -0.541 -14.131 1.00 97.81 73 ALA A C 1
ATOM 566 O O . ALA A 1 73 ? -5.478 -1.743 -14.346 1.00 97.81 73 ALA A O 1
ATOM 567 N N . CYS A 1 74 ? -6.696 0.128 -14.289 1.00 97.69 74 CYS A N 1
ATOM 568 C CA . CYS A 1 74 ? -7.952 -0.509 -14.700 1.00 97.69 74 CYS A CA 1
ATOM 569 C C . CYS A 1 74 ? -7.946 -1.049 -16.142 1.00 97.69 74 CYS A C 1
ATOM 571 O O . CYS A 1 74 ? -8.861 -1.768 -16.526 1.00 97.69 74 CYS A O 1
ATOM 573 N N . GLN A 1 75 ? -6.934 -0.711 -16.945 1.00 97.38 75 GLN A N 1
ATOM 574 C CA . GLN A 1 75 ? -6.788 -1.173 -18.327 1.00 97.38 75 GLN A CA 1
ATOM 575 C C . GLN A 1 75 ? -5.846 -2.377 -18.452 1.00 97.38 75 GLN A C 1
ATOM 577 O O . GLN A 1 75 ? -5.514 -2.777 -19.567 1.00 97.38 75 GLN A O 1
ATOM 582 N N . ARG A 1 76 ? -5.372 -2.937 -17.332 1.00 95.44 76 ARG A N 1
ATOM 583 C CA . ARG A 1 76 ? -4.428 -4.057 -17.329 1.00 95.44 76 ARG A CA 1
ATOM 584 C C . ARG A 1 76 ? -4.766 -5.084 -16.244 1.00 95.44 76 ARG A C 1
ATOM 586 O O . ARG A 1 76 ? -5.089 -4.697 -15.121 1.00 95.44 76 ARG A O 1
ATOM 593 N N . PRO A 1 77 ? -4.667 -6.390 -16.540 1.00 96.19 77 PRO A N 1
ATOM 594 C CA . PRO A 1 77 ? -4.786 -7.417 -15.516 1.00 96.19 77 PRO A CA 1
ATOM 595 C C . PRO A 1 77 ? -3.579 -7.343 -14.572 1.00 96.19 77 PRO A C 1
ATOM 597 O O . PRO A 1 77 ? -2.439 -7.257 -15.020 1.00 96.19 77 PRO A O 1
ATOM 600 N N . THR A 1 78 ? -3.832 -7.380 -13.265 1.00 97.25 78 THR A N 1
ATOM 601 C CA . THR A 1 78 ? -2.782 -7.408 -12.236 1.00 97.25 78 THR A CA 1
ATOM 602 C C . THR A 1 78 ? -3.048 -8.607 -11.324 1.00 97.25 78 THR A C 1
ATOM 604 O O . THR A 1 78 ? -3.912 -8.515 -10.451 1.00 97.25 78 THR A O 1
ATOM 607 N N . PRO A 1 79 ? -2.405 -9.764 -11.566 1.00 96.12 79 PRO A N 1
ATOM 608 C CA . PRO A 1 79 ? -2.636 -10.964 -10.770 1.00 96.12 79 PRO A CA 1
ATOM 609 C C . PRO A 1 79 ? -2.110 -10.795 -9.339 1.00 96.12 79 PRO A C 1
ATOM 611 O O . PRO A 1 79 ? -1.206 -9.999 -9.087 1.00 96.12 79 PRO A O 1
ATOM 614 N N . LEU A 1 80 ? -2.653 -11.585 -8.407 1.00 95.75 80 LEU A N 1
ATOM 615 C CA . LEU A 1 80 ? -2.213 -11.591 -7.006 1.00 95.75 80 LEU A CA 1
ATOM 616 C C . LEU A 1 80 ? -0.725 -11.958 -6.881 1.00 95.75 80 LEU A C 1
ATOM 618 O O . LEU A 1 80 ? 0.023 -11.308 -6.158 1.00 95.75 80 LEU A O 1
ATOM 622 N N . THR A 1 81 ? -0.295 -12.990 -7.609 1.00 97.19 81 THR A N 1
ATOM 623 C CA . THR A 1 81 ? 1.109 -13.402 -7.718 1.00 97.19 81 THR A CA 1
ATOM 624 C C . THR A 1 81 ? 1.703 -12.868 -9.013 1.00 97.19 81 THR A C 1
ATOM 626 O O . THR A 1 81 ? 1.148 -13.108 -10.086 1.00 97.19 81 THR A O 1
ATOM 629 N N . HIS A 1 82 ? 2.847 -12.194 -8.932 1.00 97.56 82 HIS A N 1
ATOM 630 C CA . HIS A 1 82 ? 3.501 -11.551 -10.072 1.00 97.56 82 HIS A CA 1
ATOM 631 C C . HIS A 1 82 ? 5.027 -11.735 -10.025 1.00 97.56 82 HIS A C 1
ATOM 633 O O . HIS A 1 82 ? 5.587 -12.209 -9.040 1.00 97.56 82 HIS A O 1
ATOM 639 N N . HIS A 1 83 ? 5.726 -11.363 -11.100 1.00 97.31 83 HIS A N 1
ATOM 640 C CA . HIS A 1 83 ? 7.145 -11.710 -11.289 1.00 97.31 83 HIS A CA 1
ATOM 641 C C . HIS A 1 83 ? 8.154 -10.759 -10.623 1.00 97.31 83 HIS A C 1
ATOM 643 O O . HIS A 1 83 ? 9.335 -11.099 -10.505 1.00 97.31 83 HIS A O 1
ATOM 649 N N . ASN A 1 84 ? 7.695 -9.567 -10.231 1.00 98.00 84 ASN A N 1
ATOM 650 C CA . ASN A 1 84 ? 8.532 -8.421 -9.855 1.00 98.00 84 ASN A CA 1
ATOM 651 C C . ASN A 1 84 ? 8.382 -7.990 -8.384 1.00 98.00 84 ASN A C 1
ATOM 653 O O . ASN A 1 84 ? 8.462 -6.801 -8.097 1.00 98.00 84 ASN A O 1
ATOM 657 N N . THR A 1 85 ? 8.142 -8.934 -7.466 1.00 98.06 85 THR A N 1
ATOM 658 C CA . THR A 1 85 ? 7.895 -8.680 -6.030 1.00 98.06 85 THR A CA 1
ATOM 659 C C . THR A 1 85 ? 8.932 -7.773 -5.381 1.00 98.06 85 THR A C 1
ATOM 661 O O . THR A 1 85 ? 8.561 -6.712 -4.893 1.00 98.06 85 THR A O 1
ATOM 664 N N . SER A 1 86 ? 10.223 -8.108 -5.463 1.00 97.56 86 SER A N 1
ATOM 665 C CA . SER A 1 86 ? 11.287 -7.303 -4.843 1.00 97.56 86 SER A CA 1
ATOM 666 C C . SER A 1 86 ? 11.321 -5.859 -5.355 1.00 97.56 86 SER A C 1
ATOM 668 O O . SER A 1 86 ? 11.471 -4.920 -4.577 1.00 97.56 86 SER A O 1
ATOM 670 N N . LEU A 1 87 ? 11.131 -5.671 -6.664 1.00 98.56 87 LEU A N 1
ATOM 671 C CA . LEU A 1 87 ? 11.133 -4.352 -7.294 1.00 98.56 87 LEU A CA 1
ATOM 672 C C . LEU A 1 87 ? 9.895 -3.535 -6.904 1.00 98.56 87 LEU A C 1
ATOM 674 O O . LEU A 1 87 ? 10.008 -2.354 -6.583 1.00 98.56 87 LEU A O 1
ATOM 678 N N . SER A 1 88 ? 8.707 -4.149 -6.918 1.00 98.50 88 SER A N 1
ATOM 679 C CA . SER A 1 88 ? 7.481 -3.448 -6.537 1.00 98.50 88 SER A CA 1
ATOM 680 C C . SER A 1 88 ? 7.454 -3.116 -5.049 1.00 98.50 88 SER A C 1
ATOM 682 O O . SER A 1 88 ? 7.072 -2.006 -4.705 1.00 98.50 88 SER A O 1
ATOM 684 N N . GLU A 1 89 ? 7.904 -4.025 -4.179 1.00 98.56 89 GLU A N 1
ATOM 685 C CA . GLU A 1 89 ? 7.952 -3.798 -2.729 1.00 98.56 89 GLU A CA 1
ATOM 686 C C . GLU A 1 89 ? 8.908 -2.660 -2.363 1.00 98.56 89 GLU A C 1
ATOM 688 O O . GLU A 1 89 ? 8.608 -1.856 -1.484 1.00 98.56 89 GLU A O 1
ATOM 693 N N . ALA A 1 90 ? 10.044 -2.544 -3.055 1.00 98.69 90 ALA A N 1
ATOM 694 C CA . ALA A 1 90 ? 10.965 -1.430 -2.865 1.00 98.69 90 ALA A CA 1
ATOM 695 C C . ALA A 1 90 ? 10.313 -0.078 -3.199 1.00 98.69 90 ALA A C 1
ATOM 697 O O . ALA A 1 90 ? 10.402 0.866 -2.414 1.00 98.69 90 ALA A O 1
ATOM 698 N N . LEU A 1 91 ? 9.602 0.009 -4.329 1.00 98.81 91 LEU A N 1
ATOM 699 C CA . LEU A 1 91 ? 8.849 1.214 -4.687 1.00 98.81 91 LEU A CA 1
ATOM 700 C C . LEU A 1 91 ? 7.694 1.473 -3.708 1.00 98.81 91 LEU A C 1
ATOM 702 O O . LEU A 1 91 ? 7.423 2.625 -3.387 1.00 98.81 91 LEU A O 1
ATOM 706 N N . GLU A 1 92 ? 7.042 0.433 -3.188 1.00 98.81 92 GLU A N 1
ATOM 707 C CA . GLU A 1 92 ? 5.978 0.562 -2.184 1.00 98.81 92 GLU A CA 1
ATOM 708 C C . GLU A 1 92 ? 6.491 1.084 -0.840 1.00 98.81 92 GLU A C 1
ATOM 710 O O . GLU A 1 92 ? 5.821 1.912 -0.226 1.00 98.81 92 GLU A O 1
ATOM 715 N N . VAL A 1 93 ? 7.703 0.707 -0.423 1.00 98.75 93 VAL A N 1
ATOM 716 C CA . VAL A 1 93 ? 8.361 1.312 0.748 1.00 98.75 93 VAL A CA 1
ATOM 717 C C . VAL A 1 93 ? 8.584 2.809 0.542 1.00 98.75 93 VAL A C 1
ATOM 719 O O . VAL A 1 93 ? 8.278 3.604 1.431 1.00 98.75 93 VAL A O 1
ATOM 722 N N . LEU A 1 94 ? 9.075 3.218 -0.633 1.00 98.75 94 LEU A N 1
ATOM 723 C CA . LEU A 1 94 ? 9.262 4.641 -0.940 1.00 98.75 94 LEU A CA 1
ATOM 724 C C . LEU A 1 94 ? 7.929 5.389 -1.051 1.00 98.75 94 LEU A C 1
ATOM 726 O O . LEU A 1 94 ? 7.852 6.558 -0.666 1.00 98.75 94 LEU A O 1
ATOM 730 N N . ALA A 1 95 ? 6.879 4.729 -1.547 1.00 98.75 95 ALA A N 1
ATOM 731 C CA . ALA A 1 95 ? 5.531 5.281 -1.577 1.00 98.75 95 ALA A CA 1
ATOM 732 C C . ALA A 1 95 ? 5.015 5.539 -0.155 1.00 98.75 95 ALA A C 1
ATOM 734 O O . ALA A 1 95 ? 4.596 6.652 0.153 1.00 98.75 95 ALA A O 1
ATOM 735 N N . GLU A 1 96 ? 5.087 4.537 0.719 1.00 98.69 96 GLU A N 1
ATOM 736 C CA . GLU A 1 96 ? 4.653 4.625 2.116 1.00 98.69 96 GLU A CA 1
ATOM 737 C C . GLU A 1 96 ? 5.434 5.707 2.876 1.00 98.69 96 GLU A C 1
ATOM 739 O O . GLU A 1 96 ? 4.834 6.552 3.538 1.00 98.69 96 GLU A O 1
ATOM 744 N N . ALA A 1 97 ? 6.756 5.769 2.702 1.00 98.62 97 ALA A N 1
ATOM 745 C CA . ALA A 1 97 ? 7.570 6.838 3.274 1.00 98.62 97 ALA A CA 1
ATOM 746 C C . ALA A 1 97 ? 7.151 8.224 2.761 1.00 98.62 97 ALA A C 1
ATOM 748 O O . ALA A 1 97 ? 7.002 9.155 3.547 1.00 98.62 97 ALA A O 1
ATOM 749 N N . ALA A 1 98 ? 6.890 8.369 1.458 1.00 98.50 98 ALA A N 1
ATOM 750 C CA . ALA A 1 98 ? 6.383 9.621 0.903 1.00 98.50 98 ALA A CA 1
ATOM 751 C C . ALA A 1 98 ? 5.015 10.008 1.488 1.00 98.50 98 ALA A C 1
ATOM 753 O O . ALA A 1 98 ? 4.776 11.193 1.723 1.00 98.50 98 ALA A O 1
ATOM 754 N N . ALA A 1 99 ? 4.138 9.036 1.759 1.00 98.25 99 ALA A N 1
ATOM 755 C CA . ALA A 1 99 ? 2.862 9.278 2.425 1.00 98.25 99 ALA A CA 1
ATOM 756 C C . ALA A 1 99 ? 3.056 9.766 3.870 1.00 98.25 99 ALA A C 1
ATOM 758 O O . ALA A 1 99 ? 2.374 10.703 4.286 1.00 98.25 99 ALA A O 1
ATOM 759 N N . PHE A 1 100 ? 4.012 9.201 4.615 1.00 98.31 100 PHE A N 1
ATOM 760 C CA . PHE A 1 100 ? 4.354 9.670 5.964 1.00 98.31 100 PHE A CA 1
ATOM 761 C C . PHE A 1 100 ? 4.903 11.100 5.983 1.00 98.31 100 PHE A C 1
ATOM 763 O O . PHE A 1 100 ? 4.638 11.838 6.927 1.00 98.31 100 PHE A O 1
ATOM 770 N N . GLU A 1 101 ? 5.601 11.515 4.929 1.00 96.88 101 GLU A N 1
ATOM 771 C CA . GLU A 1 101 ? 6.086 12.891 4.751 1.00 96.88 101 GLU A CA 1
ATOM 772 C C . GLU A 1 101 ? 5.033 13.835 4.130 1.00 96.88 101 GLU A C 1
ATOM 774 O O . GLU A 1 101 ? 5.326 14.987 3.817 1.00 96.88 101 GLU A O 1
ATOM 779 N N . GLY A 1 102 ? 3.796 13.368 3.910 1.00 95.56 102 GLY A N 1
ATOM 780 C CA . GLY A 1 102 ? 2.717 14.173 3.324 1.00 95.56 102 GLY A CA 1
ATOM 781 C C . GLY A 1 102 ? 2.896 14.493 1.833 1.00 95.56 102 GLY A C 1
ATOM 782 O O . GLY A 1 102 ? 2.229 15.379 1.300 1.00 95.56 102 GLY A O 1
ATOM 783 N N . SER A 1 103 ? 3.783 13.782 1.134 1.00 97.50 103 SER A N 1
ATOM 784 C CA . SER A 1 103 ? 4.073 13.987 -0.286 1.00 97.50 103 SER A CA 1
ATOM 785 C C . SER A 1 103 ? 3.184 13.110 -1.176 1.00 97.50 103 SER A C 1
ATOM 787 O O . SER A 1 103 ? 3.619 12.089 -1.717 1.00 97.50 103 SER A O 1
ATOM 789 N N . GLU A 1 104 ? 1.928 13.523 -1.371 1.00 95.88 104 GLU A N 1
ATOM 790 C CA . GLU A 1 104 ? 0.945 12.741 -2.142 1.00 95.88 104 GLU A CA 1
ATOM 791 C C . GLU A 1 104 ? 1.369 12.481 -3.596 1.00 95.88 104 GLU A C 1
ATOM 793 O O . GLU A 1 104 ? 1.169 11.385 -4.120 1.00 95.88 104 GLU A O 1
ATOM 798 N N . GLY A 1 105 ? 2.009 13.456 -4.250 1.00 97.50 105 GLY A N 1
ATOM 799 C CA . GLY A 1 105 ? 2.480 13.301 -5.630 1.00 97.50 105 GLY A CA 1
ATOM 800 C C . GLY A 1 105 ? 3.552 12.216 -5.774 1.00 97.50 105 GLY A C 1
ATOM 801 O O . GLY A 1 105 ? 3.509 11.415 -6.714 1.00 97.50 105 GLY A O 1
ATOM 802 N N . ARG A 1 106 ? 4.491 12.147 -4.820 1.00 97.62 106 ARG A N 1
ATOM 803 C CA . ARG A 1 106 ? 5.527 11.104 -4.786 1.00 97.62 106 ARG A CA 1
ATOM 804 C C . ARG A 1 106 ? 4.928 9.747 -4.441 1.00 97.62 106 ARG A C 1
ATOM 806 O O . ARG A 1 106 ? 5.211 8.784 -5.150 1.00 97.62 106 ARG A O 1
ATOM 813 N N . PHE A 1 107 ? 4.070 9.692 -3.419 1.00 98.31 107 PHE A N 1
ATOM 814 C CA . PHE A 1 107 ? 3.322 8.488 -3.050 1.00 98.31 107 PHE A CA 1
ATOM 815 C C . PHE A 1 107 ? 2.624 7.884 -4.275 1.00 98.31 107 PHE A C 1
ATOM 817 O O . PHE A 1 107 ? 2.877 6.738 -4.643 1.00 98.31 107 PHE A O 1
ATOM 824 N N . LEU A 1 108 ? 1.827 8.690 -4.980 1.00 98.12 108 LEU A N 1
ATOM 825 C CA . LEU A 1 108 ? 1.069 8.236 -6.139 1.00 98.12 108 LEU A CA 1
ATOM 826 C C . LEU A 1 108 ? 1.970 7.782 -7.295 1.00 98.12 108 LEU A C 1
ATOM 828 O O . LEU A 1 108 ? 1.651 6.803 -7.970 1.00 98.12 108 LEU A O 1
ATOM 832 N N . SER A 1 109 ? 3.090 8.471 -7.525 1.00 98.06 109 SER A N 1
ATOM 833 C CA . SER A 1 109 ? 4.051 8.108 -8.574 1.00 98.06 109 SER A CA 1
ATOM 834 C C . SER A 1 109 ? 4.676 6.737 -8.309 1.00 98.06 109 SER A C 1
ATOM 836 O O . SER A 1 109 ? 4.654 5.876 -9.190 1.00 98.06 109 SER A O 1
ATOM 838 N N . PHE A 1 110 ? 5.140 6.487 -7.081 1.00 98.69 110 PHE A N 1
ATOM 839 C CA . PHE A 1 110 ? 5.706 5.193 -6.703 1.00 98.69 110 PHE A CA 1
ATOM 840 C C . PHE A 1 110 ? 4.663 4.069 -6.704 1.00 98.69 110 PHE A C 1
ATOM 842 O O . PHE A 1 110 ? 4.936 3.004 -7.256 1.00 98.69 110 PHE A O 1
ATOM 849 N N . CYS A 1 111 ? 3.445 4.307 -6.198 1.00 98.69 111 CYS A N 1
ATOM 850 C CA . CYS A 1 111 ? 2.355 3.328 -6.282 1.00 98.69 111 CYS A CA 1
ATOM 851 C C . CYS A 1 111 ? 2.037 2.946 -7.733 1.00 98.69 111 CYS A C 1
ATOM 853 O O . CYS A 1 111 ? 1.826 1.773 -8.042 1.00 98.69 111 CYS A O 1
ATOM 855 N N . ARG A 1 112 ? 2.018 3.920 -8.651 1.00 98.62 112 ARG A N 1
ATOM 856 C CA . ARG A 1 112 ? 1.759 3.667 -10.074 1.00 98.62 112 ARG A CA 1
ATOM 857 C C . ARG A 1 112 ? 2.886 2.881 -10.736 1.00 98.62 112 ARG A C 1
ATOM 859 O O . ARG A 1 112 ? 2.584 1.956 -11.489 1.00 98.62 112 ARG A O 1
ATOM 866 N N . ALA A 1 113 ? 4.143 3.212 -10.445 1.00 98.50 113 ALA A N 1
ATOM 867 C CA . ALA A 1 113 ? 5.301 2.475 -10.945 1.00 98.50 113 ALA A CA 1
ATOM 868 C C . ALA A 1 113 ? 5.321 1.028 -10.414 1.00 98.50 113 ALA A C 1
ATOM 870 O O . ALA A 1 113 ? 5.436 0.085 -11.200 1.00 98.50 113 ALA A O 1
ATOM 871 N N . ALA A 1 114 ? 5.081 0.826 -9.112 1.00 98.69 114 ALA A N 1
ATOM 872 C CA . ALA A 1 114 ? 4.926 -0.502 -8.517 1.00 98.69 114 ALA A CA 1
ATOM 873 C C . ALA A 1 114 ? 3.791 -1.292 -9.191 1.00 98.69 114 ALA A C 1
ATOM 875 O O . ALA A 1 114 ? 3.990 -2.428 -9.617 1.00 98.69 114 ALA A O 1
ATOM 876 N N . ALA A 1 115 ? 2.622 -0.673 -9.386 1.00 98.56 115 ALA A N 1
ATOM 877 C CA . ALA A 1 115 ? 1.480 -1.298 -10.052 1.00 98.56 115 ALA A CA 1
ATOM 878 C C . ALA A 1 115 ? 1.739 -1.647 -11.529 1.00 98.56 115 ALA A C 1
ATOM 880 O O . ALA A 1 115 ? 1.066 -2.518 -12.076 1.00 98.56 115 ALA A O 1
ATOM 881 N N . VAL A 1 116 ? 2.661 -0.962 -12.212 1.00 98.31 116 VAL A N 1
ATOM 882 C CA . VAL A 1 116 ? 3.101 -1.352 -13.560 1.00 98.31 116 VAL A CA 1
ATOM 883 C C . VAL A 1 116 ? 3.942 -2.624 -13.489 1.00 98.31 116 VAL A C 1
ATOM 885 O O . VAL A 1 116 ? 3.666 -3.564 -14.230 1.00 98.31 116 VAL A O 1
ATOM 888 N N . LEU A 1 117 ? 4.900 -2.708 -12.560 1.00 98.19 117 LEU A N 1
ATOM 889 C CA . LEU A 1 117 ? 5.740 -3.901 -12.383 1.00 98.19 117 LEU A CA 1
ATOM 890 C C . LEU A 1 117 ? 4.928 -5.150 -12.031 1.00 98.19 117 LEU A C 1
ATOM 892 O O . LEU A 1 117 ? 5.231 -6.238 -12.528 1.00 98.19 117 LEU A O 1
ATOM 896 N N . LYS A 1 118 ? 3.892 -4.993 -11.199 1.00 98.50 118 LYS A N 1
ATOM 897 C CA . LYS A 1 118 ? 2.965 -6.072 -10.820 1.00 98.50 118 LYS A CA 1
ATOM 898 C C . LYS A 1 118 ? 2.176 -6.628 -12.011 1.00 98.50 118 LYS A C 1
ATOM 900 O O . LYS A 1 118 ? 1.798 -7.793 -11.996 1.00 98.50 118 LYS A O 1
ATOM 905 N N . ALA A 1 119 ? 1.955 -5.815 -13.043 1.00 97.75 119 ALA A N 1
ATOM 906 C CA . ALA A 1 119 ? 1.201 -6.190 -14.237 1.00 97.75 119 ALA A CA 1
ATOM 907 C C . ALA A 1 119 ? 2.080 -6.705 -15.394 1.00 97.75 119 ALA A C 1
ATOM 909 O O . ALA A 1 119 ? 1.553 -7.117 -16.426 1.00 97.75 119 ALA A O 1
ATOM 910 N N . LEU A 1 120 ? 3.413 -6.661 -15.270 1.00 96.38 120 LEU A N 1
ATOM 911 C CA . LEU A 1 120 ? 4.299 -7.169 -16.317 1.00 96.38 120 LEU A CA 1
ATOM 912 C C . LEU A 1 120 ? 4.221 -8.704 -16.410 1.00 96.38 120 LEU A C 1
ATOM 914 O O . LEU A 1 120 ? 4.210 -9.376 -15.378 1.00 96.38 120 LEU A O 1
ATOM 918 N N . PRO A 1 121 ? 4.247 -9.273 -17.631 1.00 94.25 121 PRO A N 1
ATOM 919 C CA . PRO A 1 121 ? 4.117 -10.716 -17.854 1.00 94.25 121 PRO A CA 1
ATOM 920 C C . PRO A 1 121 ? 5.392 -11.508 -17.533 1.00 94.25 121 PRO A C 1
ATOM 922 O O . PRO A 1 121 ? 5.410 -12.729 -17.645 1.00 94.25 121 PRO A O 1
ATOM 925 N N . SER A 1 122 ? 6.485 -10.828 -17.189 1.00 94.25 122 SER A N 1
ATOM 926 C CA . SER A 1 122 ? 7.769 -11.451 -16.891 1.00 94.25 122 SER A CA 1
ATOM 927 C C . SER A 1 122 ? 8.556 -10.633 -15.875 1.00 94.25 122 SER A C 1
ATOM 929 O O . SER A 1 122 ? 8.254 -9.466 -15.601 1.00 94.25 122 SER A O 1
ATOM 931 N N . ARG A 1 123 ? 9.597 -11.259 -15.322 1.00 96.25 123 ARG A N 1
ATOM 932 C CA . ARG A 1 123 ? 10.560 -10.576 -14.461 1.00 96.25 123 ARG A CA 1
ATOM 933 C C . ARG A 1 123 ? 11.346 -9.541 -15.273 1.00 96.25 123 ARG A C 1
ATOM 935 O O . ARG A 1 123 ? 11.761 -9.827 -16.396 1.00 96.25 123 ARG A O 1
ATOM 942 N N . VAL A 1 124 ? 11.564 -8.369 -14.688 1.00 96.62 124 VAL A N 1
ATOM 943 C CA . VAL A 1 124 ? 12.507 -7.366 -15.188 1.00 96.62 124 VAL A CA 1
ATOM 944 C C . VAL A 1 124 ? 13.917 -7.788 -14.784 1.00 96.62 124 VAL A C 1
ATOM 946 O O . VAL A 1 124 ? 14.183 -8.043 -13.613 1.00 96.62 124 VAL A O 1
ATOM 949 N N . THR A 1 125 ? 14.807 -7.883 -15.763 1.00 95.06 125 THR A N 1
ATOM 950 C CA . THR A 1 125 ? 16.214 -8.274 -15.602 1.00 95.06 125 THR A CA 1
ATOM 951 C C . THR A 1 125 ? 17.179 -7.233 -16.162 1.00 95.06 125 THR A C 1
ATOM 953 O O . THR A 1 125 ? 18.374 -7.324 -15.910 1.00 95.06 125 THR A O 1
ATOM 956 N N . ALA A 1 126 ? 16.690 -6.262 -16.936 1.00 93.44 126 ALA A N 1
ATOM 957 C CA . ALA A 1 126 ? 17.494 -5.186 -17.502 1.00 93.44 126 ALA A CA 1
ATOM 958 C C . ALA A 1 126 ? 16.715 -3.867 -17.513 1.00 93.44 126 ALA A C 1
ATOM 960 O O . ALA A 1 126 ? 15.513 -3.844 -17.783 1.00 93.44 126 ALA A O 1
ATOM 961 N N . LEU A 1 127 ? 17.421 -2.754 -17.294 1.00 93.12 127 LEU A N 1
ATOM 962 C CA . LEU A 1 127 ? 16.833 -1.410 -17.258 1.00 93.12 127 LEU A CA 1
ATOM 963 C C . LEU A 1 127 ? 16.144 -1.025 -18.579 1.00 93.12 127 LEU A C 1
ATOM 965 O O . LEU A 1 127 ? 15.134 -0.327 -18.567 1.00 93.12 127 LEU A O 1
ATOM 969 N N . SER A 1 128 ? 16.633 -1.532 -19.715 1.00 91.81 128 SER A N 1
ATOM 970 C CA . SER A 1 128 ? 16.034 -1.294 -21.036 1.00 91.81 128 SER A CA 1
ATOM 971 C C . SER A 1 128 ? 14.577 -1.758 -21.135 1.00 91.81 128 SER A C 1
ATOM 973 O O . SER A 1 128 ? 13.808 -1.189 -21.904 1.00 91.81 128 SER A O 1
ATOM 975 N N . GLN A 1 129 ? 14.156 -2.734 -20.324 1.00 93.25 129 GLN A N 1
ATOM 976 C CA . GLN A 1 129 ? 12.768 -3.208 -20.283 1.00 93.25 129 GLN A CA 1
ATOM 977 C C . GLN A 1 129 ? 11.809 -2.206 -19.625 1.00 93.25 129 GLN A C 1
ATOM 979 O O . GLN A 1 129 ? 10.596 -2.347 -19.769 1.00 93.25 129 GLN A O 1
ATOM 984 N N . LEU A 1 130 ? 12.332 -1.208 -18.905 1.00 93.25 130 LEU A N 1
ATOM 985 C CA . LEU A 1 130 ? 11.537 -0.119 -18.336 1.00 93.25 130 LEU A CA 1
ATOM 986 C C . LEU A 1 130 ? 11.302 1.020 -19.335 1.00 93.25 130 LEU A C 1
ATOM 988 O O . LEU A 1 130 ? 10.441 1.871 -19.109 1.00 93.25 130 LEU A O 1
ATOM 992 N N . GLN A 1 131 ? 12.044 1.047 -20.446 1.00 88.88 131 GLN A N 1
ATOM 993 C CA . GLN A 1 131 ? 11.934 2.108 -21.437 1.00 88.88 131 GLN A CA 1
ATOM 994 C C . GLN A 1 131 ? 10.538 2.114 -22.072 1.00 88.88 131 GLN A C 1
ATOM 996 O O . GLN A 1 131 ? 10.068 1.113 -22.609 1.00 88.88 131 GLN A O 1
ATOM 1001 N N . GLY A 1 132 ? 9.872 3.269 -22.019 1.00 87.25 132 GLY A N 1
ATOM 1002 C CA . GLY A 1 132 ? 8.519 3.440 -22.550 1.00 87.25 132 GLY A CA 1
ATOM 1003 C C . GLY A 1 132 ? 7.402 2.942 -21.628 1.00 87.25 132 GLY A C 1
ATOM 1004 O O . GLY A 1 132 ? 6.231 3.108 -21.973 1.00 87.25 132 GLY A O 1
ATOM 1005 N N . LEU A 1 133 ? 7.720 2.383 -20.452 1.00 94.56 133 LEU A N 1
ATOM 1006 C CA . LEU A 1 133 ? 6.699 2.083 -19.453 1.00 94.56 133 LEU A CA 1
ATOM 1007 C C . LEU A 1 133 ? 6.150 3.381 -18.837 1.00 94.56 133 LEU A C 1
ATOM 1009 O O . LEU A 1 133 ? 6.912 4.297 -18.515 1.00 94.56 133 LEU A O 1
ATOM 1013 N N . PRO A 1 134 ? 4.826 3.479 -18.629 1.00 95.50 134 PRO A N 1
ATOM 1014 C CA . PRO A 1 134 ? 4.236 4.644 -17.991 1.00 95.50 134 PRO A CA 1
ATOM 1015 C C . PRO A 1 134 ? 4.677 4.737 -16.525 1.00 95.50 134 PRO A C 1
ATOM 1017 O O . PRO A 1 134 ? 4.863 3.722 -15.855 1.00 95.50 134 PRO A O 1
ATOM 1020 N N . HIS A 1 135 ? 4.780 5.966 -16.012 1.00 96.19 135 HIS A N 1
ATOM 1021 C CA . HIS A 1 135 ? 5.129 6.282 -14.614 1.00 96.19 135 HIS A CA 1
ATOM 1022 C C . HIS A 1 135 ? 6.559 5.917 -14.185 1.00 96.19 135 HIS A C 1
ATOM 1024 O O . HIS A 1 135 ? 6.915 6.132 -13.030 1.00 96.19 135 HIS A O 1
ATOM 1030 N N . PHE A 1 136 ? 7.398 5.437 -15.105 1.00 95.88 136 PHE A N 1
ATOM 1031 C CA . PHE A 1 136 ? 8.828 5.235 -14.880 1.00 95.88 136 PHE A CA 1
ATOM 1032 C C . PHE A 1 136 ? 9.618 6.491 -15.254 1.00 95.88 136 PHE A C 1
ATOM 1034 O O . PHE A 1 136 ? 10.050 6.669 -16.390 1.00 95.88 136 PHE A O 1
ATOM 1041 N N . GLY A 1 137 ? 9.770 7.390 -14.279 1.00 92.69 137 GLY A N 1
ATOM 1042 C CA . GLY A 1 137 ? 10.706 8.514 -14.356 1.00 92.69 137 GLY A CA 1
ATOM 1043 C C . GLY A 1 137 ? 12.113 8.133 -13.885 1.00 92.69 137 GLY A C 1
ATOM 1044 O O . GLY A 1 137 ? 12.328 7.033 -13.376 1.00 92.69 137 GLY A O 1
ATOM 1045 N N . GLU A 1 138 ? 13.052 9.078 -13.986 1.00 95.25 138 GLU A N 1
ATOM 1046 C CA . GLU A 1 138 ? 14.465 8.906 -13.602 1.00 95.25 138 GLU A CA 1
ATOM 1047 C C . GLU A 1 138 ? 14.634 8.249 -12.223 1.00 95.25 138 GLU A C 1
ATOM 1049 O O . GLU A 1 138 ? 15.369 7.275 -12.081 1.00 95.25 138 GLU A O 1
ATOM 1054 N N . HIS A 1 139 ? 13.885 8.716 -11.218 1.00 97.31 139 HIS A N 1
ATOM 1055 C CA . HIS A 1 139 ? 13.995 8.206 -9.850 1.00 97.31 139 HIS A CA 1
ATOM 1056 C C . HIS A 1 139 ? 13.550 6.740 -9.727 1.00 97.31 139 HIS A C 1
ATOM 1058 O O . HIS A 1 139 ? 14.273 5.925 -9.161 1.00 97.31 139 HIS A O 1
ATOM 1064 N N . SER A 1 140 ? 12.397 6.364 -10.289 1.00 97.94 140 SER A N 1
ATOM 1065 C CA . SER A 1 140 ? 11.938 4.965 -10.250 1.00 97.94 140 SER A CA 1
ATOM 1066 C C . SER A 1 140 ? 12.856 4.040 -11.052 1.00 97.94 140 SER A C 1
ATOM 1068 O O . SER A 1 140 ? 13.110 2.916 -10.622 1.00 97.94 140 SER A O 1
ATOM 1070 N N . CYS A 1 141 ? 13.398 4.519 -12.177 1.00 97.62 141 CYS A N 1
ATOM 1071 C CA . CYS A 1 141 ? 14.396 3.788 -12.955 1.00 97.62 141 CYS A CA 1
ATOM 1072 C C . CYS A 1 141 ? 15.684 3.558 -12.158 1.00 97.62 141 CYS A C 1
ATOM 1074 O O . CYS A 1 141 ? 16.158 2.426 -12.130 1.00 97.62 141 CYS A O 1
ATOM 1076 N N . ARG A 1 142 ? 16.206 4.578 -11.459 1.00 98.06 142 ARG A N 1
ATOM 1077 C CA . ARG A 1 142 ? 17.397 4.449 -10.602 1.00 98.06 142 ARG A CA 1
ATOM 1078 C C . ARG A 1 142 ? 17.206 3.394 -9.513 1.00 98.06 142 ARG A C 1
ATOM 1080 O O . ARG A 1 142 ? 18.063 2.538 -9.338 1.00 98.06 142 ARG A O 1
ATOM 1087 N N . VAL A 1 143 ? 16.061 3.415 -8.824 1.00 98.25 143 VAL A N 1
ATOM 1088 C CA . VAL A 1 143 ? 15.749 2.432 -7.769 1.00 98.25 143 VAL A CA 1
ATOM 1089 C C . VAL A 1 143 ? 15.751 1.010 -8.329 1.00 98.25 143 VAL A C 1
ATOM 1091 O O . VAL A 1 143 ? 16.353 0.116 -7.740 1.00 98.25 143 VAL A O 1
ATOM 1094 N N . VAL A 1 144 ? 15.110 0.788 -9.483 1.00 98.12 144 VAL A N 1
ATOM 1095 C CA . VAL A 1 144 ? 15.116 -0.537 -10.120 1.00 98.12 144 VAL A CA 1
ATOM 1096 C C . VAL A 1 144 ? 16.515 -0.922 -10.592 1.00 98.12 144 VAL A C 1
ATOM 1098 O O . VAL A 1 144 ? 16.902 -2.070 -10.416 1.00 98.12 144 VAL A O 1
ATOM 1101 N N . GLN A 1 145 ? 17.283 0.011 -11.151 1.00 97.62 145 GLN A N 1
ATOM 1102 C CA . GLN A 1 145 ? 18.652 -0.243 -11.586 1.00 97.62 145 GLN A CA 1
ATOM 1103 C C . GLN A 1 145 ? 19.534 -0.726 -10.427 1.00 97.62 145 GLN A C 1
ATOM 1105 O O . GLN A 1 145 ? 20.144 -1.784 -10.547 1.00 97.62 145 GLN A O 1
ATOM 1110 N N . GLU A 1 146 ? 19.536 -0.022 -9.292 1.00 97.94 146 GLU A N 1
ATOM 1111 C CA . GLU A 1 146 ? 20.306 -0.431 -8.110 1.00 97.94 146 GLU A CA 1
ATOM 1112 C C . GLU A 1 146 ? 19.901 -1.829 -7.621 1.00 97.94 146 GLU A C 1
ATOM 1114 O O . GLU A 1 146 ? 20.761 -2.654 -7.318 1.00 97.94 146 GLU A O 1
ATOM 1119 N N . LEU A 1 147 ? 18.600 -2.139 -7.612 1.00 97.94 147 LEU A N 1
ATOM 1120 C CA . LEU A 1 147 ? 18.105 -3.465 -7.225 1.00 97.94 147 LEU A CA 1
ATOM 1121 C C . LEU A 1 147 ? 18.536 -4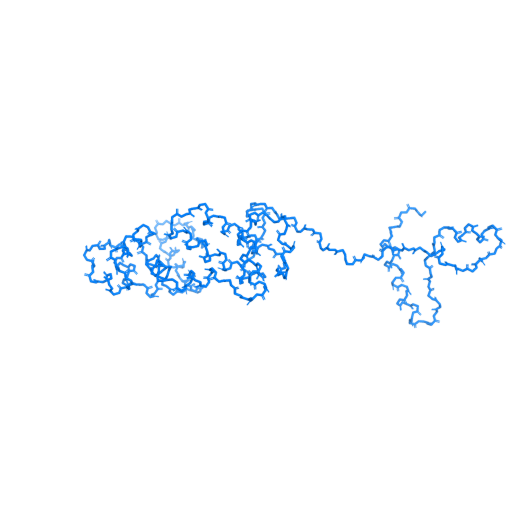.568 -8.198 1.00 97.94 147 LEU A C 1
ATOM 1123 O O . LEU A 1 147 ? 18.753 -5.699 -7.769 1.00 97.94 147 LEU A O 1
ATOM 1127 N N . LEU A 1 148 ? 18.645 -4.269 -9.493 1.00 96.88 148 LEU A N 1
ATOM 1128 C CA . LEU A 1 148 ? 19.124 -5.227 -10.491 1.00 96.88 148 LEU A CA 1
ATOM 1129 C C . LEU A 1 148 ? 20.639 -5.450 -10.389 1.00 96.88 148 LEU A C 1
ATOM 1131 O O . LEU A 1 148 ? 21.089 -6.582 -10.546 1.00 96.88 148 LEU A O 1
ATOM 1135 N N . GLU A 1 149 ? 21.409 -4.391 -10.138 1.00 96.69 149 GLU A N 1
ATOM 1136 C CA . GLU A 1 149 ? 22.877 -4.427 -10.102 1.00 96.69 149 GLU A CA 1
ATOM 1137 C C . GLU A 1 149 ? 23.420 -4.969 -8.774 1.00 96.69 149 GLU A C 1
ATOM 1139 O O . GLU A 1 149 ? 24.341 -5.784 -8.763 1.00 96.69 149 GLU A O 1
ATOM 1144 N N . HIS A 1 150 ? 22.835 -4.544 -7.653 1.00 95.50 150 HIS A N 1
ATOM 1145 C CA . HIS A 1 150 ? 23.361 -4.801 -6.310 1.00 95.50 150 HIS A CA 1
ATOM 1146 C C . HIS A 1 150 ? 22.444 -5.686 -5.455 1.00 95.50 150 HIS A C 1
ATOM 1148 O O . HIS A 1 150 ? 22.831 -6.097 -4.362 1.00 95.50 150 HIS A O 1
ATOM 1154 N N . GLY A 1 151 ? 21.216 -5.963 -5.904 1.00 94.69 151 GLY A N 1
ATOM 1155 C CA . GLY A 1 151 ? 20.201 -6.680 -5.120 1.00 94.69 151 GLY A CA 1
ATOM 1156 C C . GLY A 1 151 ? 19.538 -5.838 -4.022 1.00 94.69 151 GLY A C 1
ATOM 1157 O O . GLY A 1 151 ? 18.550 -6.276 -3.435 1.00 94.69 151 GLY A O 1
ATOM 1158 N N . VAL A 1 152 ? 20.045 -4.630 -3.766 1.00 95.69 152 VAL A N 1
ATOM 1159 C CA . VAL A 1 152 ? 19.565 -3.674 -2.760 1.00 95.69 152 VAL A CA 1
ATOM 1160 C C . VAL A 1 152 ? 19.597 -2.256 -3.330 1.00 95.69 152 VAL A C 1
ATOM 1162 O O . VAL A 1 152 ? 20.402 -1.956 -4.206 1.00 95.69 152 VAL A O 1
ATOM 1165 N N . CYS A 1 153 ? 18.733 -1.377 -2.821 1.00 98.38 153 CYS A N 1
ATOM 1166 C CA . CYS A 1 153 ? 18.761 0.055 -3.122 1.00 98.38 153 CYS A CA 1
ATOM 1167 C C . CYS A 1 153 ? 19.051 0.820 -1.831 1.00 98.38 153 CYS A C 1
ATOM 1169 O O . CYS A 1 153 ? 18.324 0.673 -0.845 1.00 98.38 153 CYS A O 1
ATOM 1171 N N . GLU A 1 154 ? 20.096 1.647 -1.832 1.00 98.12 154 GLU A N 1
ATOM 1172 C CA . GLU A 1 154 ? 20.580 2.317 -0.619 1.00 98.12 154 GLU A CA 1
ATOM 1173 C C . GLU A 1 154 ? 19.515 3.255 -0.030 1.00 98.12 154 GLU A C 1
ATOM 1175 O O . GLU A 1 154 ? 19.324 3.324 1.184 1.00 98.12 154 GLU A O 1
ATOM 1180 N N . GLU A 1 155 ? 18.767 3.953 -0.889 1.00 98.38 155 GLU A N 1
ATOM 1181 C CA . GLU A 1 155 ? 17.661 4.814 -0.464 1.00 98.38 155 GLU A CA 1
ATOM 1182 C C . GLU A 1 155 ? 16.561 4.026 0.253 1.00 98.38 155 GLU A C 1
ATOM 1184 O O . GLU A 1 155 ? 16.068 4.476 1.289 1.00 98.38 155 GLU A O 1
ATOM 1189 N N . VAL A 1 156 ? 16.197 2.856 -0.274 1.00 98.62 156 VAL A N 1
ATOM 1190 C CA . VAL A 1 156 ? 15.154 1.996 0.301 1.00 98.62 156 VAL A CA 1
ATOM 1191 C C . VAL A 1 156 ? 15.596 1.475 1.664 1.00 98.62 156 VAL A C 1
ATOM 1193 O O . VAL A 1 156 ? 14.831 1.561 2.624 1.00 98.62 156 VAL A O 1
ATOM 1196 N N . GLU A 1 157 ? 16.837 1.005 1.778 1.00 98.50 157 GLU A N 1
ATOM 1197 C CA . GLU A 1 157 ? 17.382 0.516 3.047 1.00 98.50 157 GLU A CA 1
ATOM 1198 C C . GLU A 1 157 ? 17.489 1.635 4.084 1.00 98.50 157 GLU A C 1
ATOM 1200 O O . GLU A 1 157 ? 17.054 1.472 5.225 1.00 98.50 157 GLU A O 1
ATOM 1205 N N . ARG A 1 158 ? 17.957 2.822 3.684 1.00 98.62 158 ARG A N 1
ATOM 1206 C CA . ARG A 1 158 ? 17.993 3.995 4.565 1.00 98.62 158 ARG A CA 1
ATOM 1207 C C . ARG A 1 158 ? 16.602 4.366 5.080 1.00 98.62 158 ARG A C 1
ATOM 1209 O O . ARG A 1 158 ? 16.463 4.699 6.254 1.00 98.62 158 ARG A O 1
ATOM 1216 N N .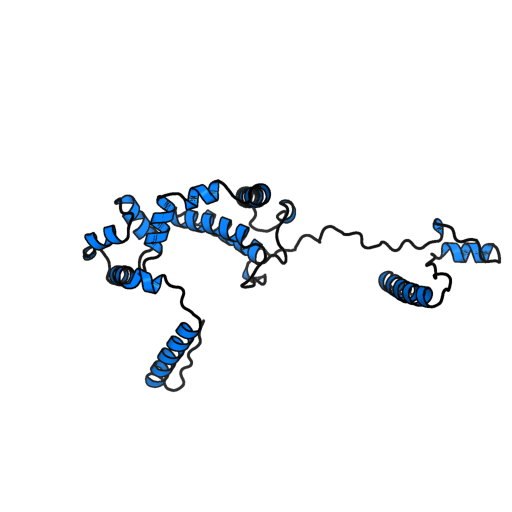 VAL A 1 159 ? 15.574 4.299 4.231 1.00 98.56 159 VAL A N 1
ATOM 1217 C CA . VAL A 1 159 ? 14.181 4.522 4.647 1.00 98.56 159 VAL A CA 1
ATOM 1218 C C . VAL A 1 159 ? 13.744 3.456 5.651 1.00 98.56 159 VAL A C 1
ATOM 1220 O O . VAL A 1 159 ? 13.299 3.821 6.738 1.00 98.56 159 VAL A O 1
ATOM 1223 N N . ARG A 1 160 ? 13.928 2.162 5.346 1.00 98.19 160 ARG A N 1
ATOM 1224 C CA . ARG A 1 160 ? 13.543 1.042 6.230 1.00 98.19 160 ARG A CA 1
ATOM 1225 C C . ARG A 1 160 ? 14.194 1.127 7.612 1.00 98.19 160 ARG A C 1
ATOM 1227 O O . ARG A 1 160 ? 13.555 0.801 8.612 1.00 98.19 160 ARG A O 1
ATOM 1234 N N . LEU A 1 161 ? 15.452 1.559 7.664 1.00 98.25 161 LEU A N 1
ATOM 1235 C CA . LEU A 1 161 ? 16.236 1.671 8.894 1.00 98.25 161 LEU A CA 1
ATOM 1236 C C . LEU A 1 161 ? 16.019 2.992 9.644 1.00 98.25 161 LEU A C 1
ATOM 1238 O O . LEU A 1 161 ? 16.486 3.132 10.772 1.00 98.25 161 LEU A O 1
ATOM 1242 N N . SER A 1 162 ? 15.321 3.965 9.052 1.00 98.50 162 SER A N 1
ATOM 1243 C CA . SER A 1 162 ? 15.086 5.247 9.715 1.00 98.50 162 SER A CA 1
ATOM 1244 C C . SER A 1 162 ? 14.100 5.110 10.881 1.00 98.50 162 SER A C 1
ATOM 1246 O O . SER A 1 162 ? 13.017 4.538 10.737 1.00 98.50 162 SER A O 1
ATOM 1248 N N . GLU A 1 163 ? 14.443 5.710 12.028 1.00 98.38 163 GLU A N 1
ATOM 1249 C CA . GLU A 1 163 ? 13.560 5.779 13.206 1.00 98.38 163 GLU A CA 1
ATOM 1250 C C . GLU A 1 163 ? 12.195 6.380 12.838 1.00 98.38 163 GLU A C 1
ATOM 1252 O O . GLU A 1 163 ? 11.144 5.904 13.274 1.00 98.38 163 GLU A O 1
ATOM 1257 N N . ARG A 1 164 ? 12.223 7.401 11.974 1.00 98.19 164 ARG A N 1
ATOM 1258 C CA . ARG A 1 164 ? 11.049 8.072 11.425 1.00 98.19 164 ARG A CA 1
ATOM 1259 C C . ARG A 1 164 ? 10.093 7.087 10.759 1.00 98.19 164 ARG A C 1
ATOM 1261 O O . ARG A 1 164 ? 8.938 7.002 11.168 1.00 98.19 164 ARG A O 1
ATOM 1268 N N . TYR A 1 165 ? 10.559 6.341 9.759 1.00 98.62 165 TYR A N 1
ATOM 1269 C CA . TYR A 1 165 ? 9.711 5.404 9.024 1.00 98.62 165 TYR A CA 1
ATOM 1270 C C . TYR A 1 165 ? 9.194 4.283 9.931 1.00 98.62 165 TYR A C 1
ATOM 1272 O O . TYR A 1 165 ? 8.003 3.982 9.903 1.00 98.62 165 TYR A O 1
ATOM 1280 N N . GLN A 1 166 ? 10.054 3.713 10.781 1.00 98.69 166 GLN A N 1
ATOM 1281 C CA . GLN A 1 166 ? 9.667 2.637 11.700 1.00 98.69 166 GLN A CA 1
ATOM 1282 C C . GLN A 1 166 ? 8.597 3.089 12.697 1.00 98.69 166 GLN A C 1
ATOM 1284 O O . GLN A 1 166 ? 7.595 2.400 12.880 1.00 98.69 166 GLN A O 1
ATOM 1289 N N . THR A 1 167 ? 8.761 4.274 13.290 1.00 98.56 167 THR A N 1
ATOM 1290 C CA . THR A 1 167 ? 7.789 4.818 14.247 1.00 98.56 167 THR A CA 1
ATOM 1291 C C . THR A 1 167 ? 6.470 5.165 13.565 1.00 98.56 167 THR A C 1
ATOM 1293 O O . THR A 1 167 ? 5.399 4.849 14.082 1.00 98.56 167 THR A O 1
ATOM 1296 N N . MET A 1 168 ? 6.524 5.785 12.384 1.00 98.56 168 MET A N 1
ATOM 1297 C CA . MET A 1 168 ? 5.319 6.114 11.624 1.00 98.56 168 MET A CA 1
ATOM 1298 C C . MET A 1 168 ? 4.555 4.864 11.208 1.00 98.56 168 MET A C 1
ATOM 1300 O O . MET A 1 168 ? 3.335 4.817 11.370 1.00 98.56 168 MET A O 1
ATOM 1304 N N . LYS A 1 169 ? 5.260 3.825 10.753 1.00 98.31 169 LYS A N 1
ATOM 1305 C CA . LYS A 1 169 ? 4.672 2.527 10.416 1.00 98.31 169 LYS A CA 1
ATOM 1306 C C . LYS A 1 169 ? 4.048 1.846 11.633 1.00 98.31 169 LYS A C 1
ATOM 1308 O O . LYS A 1 169 ? 2.926 1.356 11.544 1.00 98.31 169 LYS A O 1
ATOM 1313 N N . LEU A 1 170 ? 4.724 1.882 12.783 1.00 98.25 170 LEU A N 1
ATOM 1314 C CA . LEU A 1 170 ? 4.191 1.364 14.044 1.00 98.25 170 LEU A CA 1
ATOM 1315 C C . LEU A 1 170 ? 2.889 2.078 14.435 1.00 98.25 170 LEU A C 1
ATOM 1317 O O . LEU A 1 170 ? 1.875 1.428 14.682 1.00 98.25 170 LEU A O 1
ATOM 1321 N N . PHE A 1 171 ? 2.907 3.412 14.475 1.00 98.12 171 PHE A N 1
ATOM 1322 C CA . PHE A 1 171 ? 1.768 4.206 14.932 1.00 98.12 171 PHE A CA 1
ATOM 1323 C C . PHE A 1 171 ? 0.589 4.171 13.967 1.00 98.12 171 PHE A C 1
ATOM 1325 O O . PHE A 1 171 ? -0.542 4.028 14.417 1.00 98.12 171 PHE A O 1
ATOM 1332 N N . THR A 1 172 ? 0.825 4.261 12.657 1.00 98.12 172 THR A N 1
ATOM 1333 C CA . THR A 1 172 ? -0.254 4.158 11.657 1.00 98.12 172 THR A CA 1
ATOM 1334 C C . THR A 1 172 ? -0.833 2.746 11.540 1.00 98.12 172 THR A C 1
ATOM 1336 O O . THR A 1 172 ? -1.940 2.589 11.033 1.00 98.12 172 THR A O 1
ATOM 1339 N N . GLY A 1 173 ? -0.148 1.730 12.076 1.00 97.50 173 GLY A N 1
ATOM 1340 C CA . GLY A 1 173 ? -0.705 0.390 12.270 1.00 97.50 173 GLY A CA 1
ATOM 1341 C C . GLY A 1 173 ? -1.753 0.298 13.388 1.00 97.50 173 GLY A C 1
ATOM 1342 O O . GLY A 1 173 ? -2.448 -0.708 13.491 1.00 97.50 173 GLY A O 1
ATOM 1343 N N . ILE A 1 174 ? -1.898 1.323 14.236 1.00 97.75 174 ILE A N 1
ATOM 1344 C CA . ILE A 1 174 ? -2.898 1.343 15.310 1.00 97.75 174 ILE A CA 1
ATOM 1345 C C . ILE A 1 174 ? -4.246 1.797 14.738 1.00 97.75 174 ILE A C 1
ATOM 1347 O O . ILE A 1 174 ? -4.376 2.893 14.187 1.00 97.75 174 ILE A O 1
ATOM 1351 N N . PHE A 1 175 ? -5.295 0.994 14.932 1.00 97.88 175 PHE A N 1
ATOM 1352 C CA . PHE A 1 175 ? -6.647 1.365 14.510 1.00 97.88 175 PHE A CA 1
ATOM 1353 C C . PHE A 1 175 ? -7.086 2.710 15.121 1.00 97.88 175 PHE A C 1
ATOM 1355 O O . PHE A 1 175 ? -7.071 2.902 16.337 1.00 97.88 175 PHE A O 1
ATOM 1362 N N . GLY A 1 176 ? -7.491 3.653 14.264 1.00 97.12 176 GLY A N 1
ATOM 1363 C CA . GLY A 1 176 ? -7.854 5.020 14.661 1.00 97.12 176 GLY A CA 1
ATOM 1364 C C . GLY A 1 176 ? -6.699 6.030 14.664 1.00 97.12 176 GLY A C 1
ATOM 1365 O O . GLY A 1 176 ? -6.895 7.171 15.095 1.00 97.12 176 GLY A O 1
ATOM 1366 N N . VAL A 1 177 ? -5.511 5.649 14.185 1.00 98.00 177 VAL A N 1
ATOM 1367 C CA . VAL A 1 177 ? -4.348 6.537 14.052 1.00 98.00 177 VAL A CA 1
ATOM 1368 C C . VAL A 1 177 ? -3.997 6.719 12.577 1.00 98.00 177 VAL A C 1
ATOM 1370 O O . VAL A 1 177 ? -3.565 5.795 11.899 1.00 98.00 177 VAL A O 1
ATOM 1373 N N . GLY A 1 178 ? -4.177 7.939 12.070 1.00 97.75 178 GLY A N 1
ATOM 1374 C CA . GLY A 1 178 ? -3.723 8.326 10.732 1.00 97.75 178 GLY A CA 1
ATOM 1375 C C . GLY A 1 178 ? -2.360 9.022 10.752 1.00 97.75 178 GLY A C 1
ATOM 1376 O O . GLY A 1 178 ? -1.841 9.364 11.816 1.00 97.75 178 GLY A O 1
ATOM 1377 N N . VAL A 1 179 ? -1.827 9.324 9.562 1.00 97.94 179 VAL A N 1
ATOM 1378 C CA . VAL A 1 179 ? -0.510 9.969 9.372 1.00 97.94 179 VAL A CA 1
ATOM 1379 C C . VAL A 1 179 ? -0.349 11.234 10.217 1.00 97.94 179 VAL A C 1
ATOM 1381 O O . VAL A 1 179 ? 0.648 11.374 10.907 1.00 97.94 179 VAL A O 1
ATOM 1384 N N . LYS A 1 180 ? -1.344 12.132 10.246 1.00 97.75 180 LYS A N 1
ATOM 1385 C CA . LYS A 1 180 ? -1.262 13.384 11.026 1.00 97.75 180 LYS A CA 1
ATOM 1386 C C . LYS A 1 180 ? -1.127 13.146 12.534 1.00 97.75 180 LYS A C 1
ATOM 1388 O O . LYS A 1 180 ? -0.412 13.874 13.214 1.00 97.75 180 LYS A O 1
ATOM 1393 N N . THR A 1 181 ? -1.838 12.153 13.066 1.00 97.50 181 THR A N 1
ATOM 1394 C CA . THR A 1 181 ? -1.771 11.809 14.493 1.00 97.50 181 THR A CA 1
ATOM 1395 C C . THR A 1 181 ? -0.439 11.149 14.822 1.00 97.50 181 THR A C 1
ATOM 1397 O O . THR A 1 181 ? 0.201 11.549 15.789 1.00 97.50 181 THR A O 1
ATOM 1400 N N . ALA A 1 182 ? -0.004 10.197 13.993 1.00 98.06 182 ALA A N 1
ATOM 1401 C CA . ALA A 1 182 ? 1.293 9.544 14.133 1.00 98.06 182 ALA A CA 1
ATOM 1402 C C . ALA A 1 182 ? 2.449 10.554 14.057 1.00 98.06 182 ALA A C 1
ATOM 1404 O O . ALA A 1 182 ? 3.354 10.515 14.885 1.00 98.06 182 ALA A O 1
ATOM 1405 N N . ASP A 1 183 ? 2.379 11.502 13.121 1.00 98.06 183 ASP A N 1
ATOM 1406 C CA . ASP A 1 183 ? 3.390 12.541 12.949 1.00 98.06 183 ASP A CA 1
ATOM 1407 C C . ASP A 1 183 ? 3.478 13.459 14.168 1.00 98.06 183 ASP A C 1
ATOM 1409 O O . ASP A 1 183 ? 4.563 13.702 14.690 1.00 98.06 183 ASP A O 1
ATOM 1413 N N . ARG A 1 184 ? 2.325 13.888 14.694 1.00 97.44 184 ARG A N 1
ATOM 1414 C CA . ARG A 1 184 ? 2.272 14.654 15.941 1.00 97.44 184 ARG A CA 1
ATOM 1415 C C . ARG A 1 184 ? 2.905 13.888 17.104 1.00 97.44 184 ARG A C 1
ATOM 1417 O O . ARG A 1 184 ? 3.703 14.458 17.835 1.00 97.44 184 ARG A O 1
ATOM 1424 N N . TRP A 1 185 ? 2.575 12.610 17.281 1.00 97.06 185 TRP A N 1
ATOM 1425 C CA . TRP A 1 185 ? 3.172 11.789 18.340 1.00 97.06 185 TRP A CA 1
ATOM 1426 C C . TRP A 1 185 ? 4.680 11.624 18.170 1.00 97.06 185 TRP A C 1
ATOM 1428 O O . TRP A 1 185 ? 5.420 11.685 19.149 1.00 97.06 185 TRP A O 1
ATOM 1438 N N . TYR A 1 186 ? 5.144 11.473 16.932 1.00 97.75 186 TYR A N 1
ATOM 1439 C CA . TYR A 1 186 ? 6.565 11.440 16.626 1.00 97.75 186 TYR A CA 1
ATOM 1440 C C . TYR A 1 186 ? 7.259 12.760 17.005 1.00 97.75 186 TYR A C 1
ATOM 1442 O O . TYR A 1 186 ? 8.315 12.736 17.642 1.00 97.75 186 TYR A O 1
ATOM 1450 N N . GLN A 1 187 ? 6.665 13.908 16.671 1.00 97.50 187 GLN A N 1
ATOM 1451 C CA . GLN A 1 187 ? 7.174 15.233 17.054 1.00 97.50 187 GLN A CA 1
ATOM 1452 C C . GLN A 1 187 ? 7.159 15.449 18.575 1.00 97.50 187 GLN A C 1
ATOM 1454 O O . GLN A 1 187 ? 8.088 16.044 19.113 1.00 97.50 187 GLN A O 1
ATOM 1459 N N . ASP A 1 188 ? 6.169 14.885 19.272 1.00 96.00 188 ASP A N 1
ATOM 1460 C CA . ASP A 1 188 ? 6.080 14.862 20.739 1.00 96.00 188 ASP A CA 1
ATOM 1461 C C . ASP A 1 188 ? 7.106 13.894 21.388 1.00 96.00 188 ASP A C 1
ATOM 1463 O O . ASP A 1 188 ? 7.123 13.731 22.608 1.00 96.00 188 ASP A O 1
ATOM 1467 N N . GLY A 1 189 ? 7.970 13.242 20.596 1.00 96.62 189 GLY A N 1
ATOM 1468 C CA . GLY A 1 189 ? 9.047 12.364 21.072 1.00 96.62 189 GLY A CA 1
ATOM 1469 C C . GLY A 1 189 ? 8.633 10.913 21.335 1.00 96.62 189 GLY A C 1
ATOM 1470 O O . GLY A 1 189 ? 9.431 10.131 21.847 1.00 96.62 189 GLY A O 1
ATOM 1471 N N . LEU A 1 190 ? 7.407 10.521 20.981 1.00 96.69 190 LEU A N 1
ATOM 1472 C CA . LEU A 1 190 ? 6.903 9.163 21.197 1.00 96.69 190 LEU A CA 1
ATOM 1473 C C . LEU A 1 190 ? 7.443 8.216 20.122 1.00 96.69 190 LEU A C 1
ATOM 1475 O O . LEU A 1 190 ? 7.507 8.578 18.946 1.00 96.69 190 LEU A O 1
ATOM 1479 N N . ARG A 1 191 ? 7.840 7.004 20.526 1.00 96.88 191 ARG A N 1
ATOM 1480 C CA . ARG A 1 191 ? 8.463 5.998 19.638 1.00 96.88 191 ARG A CA 1
ATOM 1481 C C . ARG A 1 191 ? 7.899 4.585 19.778 1.00 96.88 191 ARG A C 1
ATOM 1483 O O . ARG A 1 191 ? 8.070 3.775 18.877 1.00 96.88 191 ARG A O 1
ATOM 1490 N N . THR A 1 192 ? 7.227 4.275 20.887 1.00 96.69 192 THR A N 1
ATOM 1491 C CA . THR A 1 192 ? 6.786 2.909 21.222 1.00 96.69 192 THR A CA 1
ATOM 1492 C C . THR A 1 192 ? 5.305 2.863 21.591 1.00 96.69 192 THR A C 1
ATOM 1494 O O . THR A 1 192 ? 4.723 3.879 21.975 1.00 96.69 192 THR A O 1
ATOM 1497 N N . LEU A 1 193 ? 4.689 1.679 21.529 1.00 94.75 193 LEU A N 1
ATOM 1498 C CA . LEU A 1 193 ? 3.303 1.488 21.976 1.00 94.75 193 LEU A CA 1
ATOM 1499 C C . LEU A 1 193 ? 3.133 1.800 23.473 1.00 94.75 193 LEU A C 1
ATOM 1501 O O . LEU A 1 193 ? 2.169 2.460 23.857 1.00 94.75 193 LEU A O 1
ATOM 1505 N N . ASP A 1 194 ? 4.107 1.426 24.305 1.00 93.31 194 ASP A N 1
ATOM 1506 C CA . ASP A 1 194 ? 4.089 1.691 25.751 1.00 93.31 194 ASP A CA 1
ATOM 1507 C C . ASP A 1 194 ? 4.087 3.193 26.061 1.00 93.31 194 ASP A C 1
ATOM 1509 O O . ASP A 1 194 ? 3.384 3.654 26.963 1.00 93.31 194 ASP A O 1
ATOM 1513 N N . SER A 1 195 ? 4.804 3.990 25.258 1.00 91.50 195 SER A N 1
ATOM 1514 C CA . SER A 1 195 ? 4.806 5.450 25.409 1.00 91.50 195 SER A CA 1
ATOM 1515 C C . SER A 1 195 ? 3.415 6.072 25.195 1.00 91.50 195 SER A C 1
ATOM 1517 O O . SER A 1 195 ? 3.103 7.106 25.788 1.00 91.50 195 SER A O 1
ATOM 1519 N N . LEU A 1 196 ? 2.542 5.409 24.422 1.00 90.31 196 LEU A N 1
ATOM 1520 C CA . LEU A 1 196 ? 1.148 5.814 24.215 1.00 90.31 196 LEU A CA 1
ATOM 1521 C C . LEU A 1 196 ? 0.231 5.369 25.359 1.00 90.31 196 LEU A C 1
ATOM 1523 O O . LEU A 1 196 ? -0.708 6.092 25.699 1.00 90.31 196 LEU A O 1
ATOM 1527 N N . GLN A 1 197 ? 0.508 4.224 25.994 1.00 82.50 197 GLN A N 1
ATOM 1528 C CA . GLN A 1 197 ? -0.265 3.749 27.148 1.00 82.50 197 GLN A CA 1
ATOM 1529 C C . GLN A 1 197 ? -0.181 4.733 28.325 1.00 82.50 197 GLN A C 1
ATOM 1531 O O . GLN A 1 197 ? -1.194 5.022 28.963 1.00 82.50 197 GLN A O 1
ATOM 1536 N N . GLY A 1 198 ? 0.988 5.348 28.542 1.00 81.12 198 GLY A N 1
ATOM 1537 C CA . GLY A 1 198 ? 1.171 6.418 29.533 1.00 81.12 198 GLY A CA 1
ATOM 1538 C C . GLY A 1 198 ? 0.346 7.687 29.260 1.00 81.12 198 GLY A C 1
ATOM 1539 O O . GLY A 1 198 ? 0.153 8.505 30.157 1.00 81.12 198 GLY A O 1
ATOM 1540 N N . GLN A 1 199 ? -0.187 7.846 28.044 1.00 83.56 199 GLN A N 1
ATOM 1541 C CA . GLN A 1 199 ? -1.021 8.976 27.628 1.00 83.56 199 GLN A CA 1
ATOM 1542 C C . GLN A 1 199 ? -2.472 8.573 27.325 1.00 83.56 199 GLN A C 1
ATOM 1544 O O . GLN A 1 199 ? -3.184 9.321 26.654 1.00 83.56 199 GLN A O 1
ATOM 1549 N N . ALA A 1 200 ? -2.945 7.430 27.839 1.00 80.19 200 ALA A N 1
ATOM 1550 C CA . ALA A 1 200 ? -4.256 6.854 27.513 1.00 80.19 200 ALA A CA 1
ATOM 1551 C C . ALA A 1 200 ? -5.443 7.834 27.625 1.00 80.19 200 ALA A C 1
ATOM 1553 O O . ALA A 1 200 ? -6.403 7.742 26.860 1.00 80.19 200 ALA A O 1
ATOM 1554 N N . GLN A 1 201 ? -5.368 8.815 28.532 1.00 83.50 201 GLN A N 1
ATOM 1555 C CA . GLN A 1 201 ? -6.400 9.846 28.704 1.00 83.50 201 GLN A CA 1
ATOM 1556 C C . GLN A 1 201 ? -6.556 10.768 27.483 1.00 83.50 201 GLN A C 1
ATOM 1558 O O . GLN A 1 201 ? -7.645 11.278 27.231 1.00 83.50 201 GLN A O 1
ATOM 1563 N N . ARG A 1 202 ? -5.486 10.967 26.703 1.00 88.62 202 ARG A N 1
ATOM 1564 C CA . ARG A 1 202 ? -5.471 11.805 25.491 1.00 88.62 202 ARG A CA 1
ATOM 1565 C C . ARG A 1 202 ? -5.912 11.046 24.238 1.00 88.62 202 ARG A C 1
ATOM 1567 O O . ARG A 1 202 ? -6.144 11.675 23.208 1.00 88.62 202 ARG A O 1
ATOM 1574 N N . LEU A 1 203 ? -6.020 9.718 24.318 1.00 95.00 203 LEU A N 1
ATOM 1575 C CA . LEU A 1 203 ? -6.423 8.865 23.204 1.00 95.00 203 LEU A CA 1
ATOM 1576 C C . LEU A 1 203 ? -7.943 8.885 23.028 1.00 95.00 203 LEU A C 1
ATOM 1578 O O . LEU A 1 203 ? -8.700 8.833 24.008 1.00 95.00 203 LEU A O 1
ATOM 1582 N N . THR A 1 204 ? -8.393 8.893 21.773 1.00 96.38 204 THR A N 1
ATOM 1583 C CA . THR A 1 204 ? -9.810 8.691 21.441 1.00 96.38 204 THR A CA 1
AT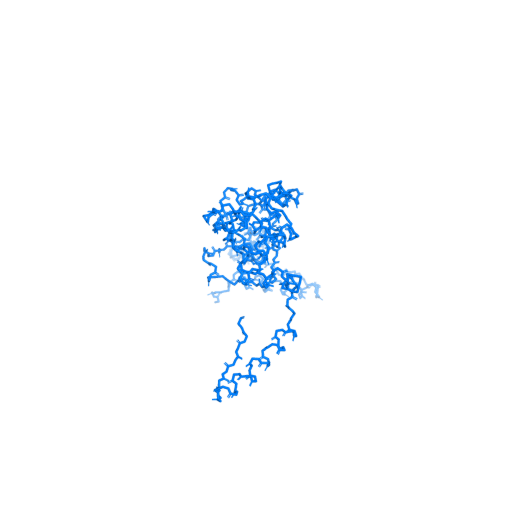OM 1584 C C . THR A 1 204 ? -10.245 7.265 21.785 1.00 96.38 204 THR A C 1
ATOM 1586 O O . THR A 1 204 ? -9.416 6.367 21.930 1.00 96.38 204 THR A O 1
ATOM 1589 N N . GLN A 1 205 ? -11.555 7.017 21.887 1.00 96.00 205 GLN A N 1
ATOM 1590 C CA . GLN A 1 205 ? -12.068 5.664 22.140 1.00 96.00 205 GLN A CA 1
ATOM 1591 C C . GLN A 1 205 ? -11.577 4.656 21.086 1.00 96.00 205 GLN A C 1
ATOM 1593 O O . GLN A 1 205 ? -11.175 3.549 21.439 1.00 96.00 205 GLN A O 1
ATOM 1598 N N . GLN A 1 206 ? -11.550 5.063 19.813 1.00 96.81 206 GLN A N 1
ATOM 1599 C CA . GLN A 1 206 ? -11.058 4.237 18.711 1.00 96.81 206 GLN A CA 1
ATOM 1600 C C . GLN A 1 206 ? -9.579 3.871 18.892 1.00 96.81 206 GLN A C 1
ATOM 1602 O O . GLN A 1 206 ? -9.222 2.704 18.781 1.00 96.81 206 GLN A O 1
ATOM 1607 N N . GLN A 1 207 ? -8.743 4.851 19.243 1.00 96.88 207 GLN A N 1
ATOM 1608 C CA . GLN A 1 207 ? -7.307 4.654 19.458 1.00 96.88 207 GLN A CA 1
ATOM 1609 C C . GLN A 1 207 ? -7.020 3.770 20.669 1.00 96.88 207 GLN A C 1
ATOM 1611 O O . GLN A 1 207 ? -6.114 2.946 20.620 1.00 96.88 207 GLN A O 1
ATOM 1616 N N . ARG A 1 208 ? -7.802 3.902 21.749 1.00 95.75 208 ARG A N 1
ATOM 1617 C CA . ARG A 1 208 ? -7.682 3.017 22.918 1.00 95.75 208 ARG A CA 1
ATOM 1618 C C . ARG A 1 208 ? -7.985 1.570 22.547 1.00 95.75 208 ARG A C 1
ATOM 1620 O O . ARG A 1 208 ? -7.202 0.699 22.899 1.00 95.75 208 ARG A O 1
ATOM 1627 N N . ALA A 1 209 ? -9.069 1.327 21.807 1.00 95.62 209 ALA A N 1
ATOM 1628 C CA . ALA A 1 209 ? -9.405 -0.013 21.328 1.00 95.62 209 ALA A CA 1
ATOM 1629 C C . ALA A 1 209 ? -8.328 -0.558 20.373 1.00 95.62 209 ALA A C 1
ATOM 1631 O O . ALA A 1 209 ? -7.909 -1.705 20.510 1.00 95.62 209 ALA A O 1
ATOM 1632 N N . GLY A 1 210 ? -7.832 0.279 19.456 1.00 96.62 210 GLY A N 1
ATOM 1633 C CA . GLY A 1 210 ? -6.749 -0.079 18.542 1.00 96.62 210 GLY A CA 1
ATOM 1634 C C . GLY A 1 210 ? -5.448 -0.437 19.255 1.00 96.62 210 GLY A C 1
ATOM 1635 O O . GLY A 1 210 ? -4.782 -1.383 18.855 1.00 96.62 210 GLY A O 1
ATOM 1636 N N . LEU A 1 211 ? -5.102 0.278 20.329 1.00 95.62 211 LEU A N 1
ATOM 1637 C CA . LEU A 1 211 ? -3.919 -0.010 21.140 1.00 95.62 211 LEU A CA 1
ATOM 1638 C C . LEU A 1 211 ? -4.112 -1.272 21.994 1.00 95.62 211 LEU A C 1
ATOM 1640 O O . LEU A 1 211 ? -3.210 -2.097 22.081 1.00 95.62 211 LEU A O 1
ATOM 1644 N N . GLN A 1 212 ? -5.295 -1.440 22.592 1.00 95.38 212 GLN A N 1
ATOM 1645 C CA . GLN A 1 212 ? -5.637 -2.599 23.420 1.00 95.38 212 GLN A CA 1
ATOM 1646 C C . GLN A 1 212 ? -5.594 -3.915 22.632 1.00 95.38 212 GLN A C 1
ATOM 1648 O O . GLN A 1 212 ? -5.129 -4.921 23.158 1.00 95.38 212 GLN A O 1
ATOM 1653 N N . HIS A 1 213 ? -6.062 -3.905 21.382 1.00 96.88 213 HIS A N 1
ATOM 1654 C CA . HIS A 1 213 ? -6.123 -5.083 20.510 1.00 96.88 213 HIS A CA 1
ATOM 1655 C C . HIS A 1 213 ? -5.053 -5.068 19.412 1.00 96.88 213 HIS A C 1
ATOM 1657 O O . HIS A 1 213 ? -5.203 -5.748 18.401 1.00 96.88 213 HIS A O 1
ATOM 1663 N N . TYR A 1 214 ? -3.976 -4.294 19.585 1.00 96.75 214 TYR A N 1
ATOM 1664 C CA . TYR A 1 214 ? -2.989 -4.060 18.530 1.00 96.75 214 TYR A CA 1
ATOM 1665 C C . TYR A 1 214 ? -2.418 -5.358 17.949 1.00 96.75 214 TYR A C 1
ATOM 1667 O O . TYR A 1 214 ? -2.344 -5.503 16.731 1.00 96.75 214 TYR A O 1
ATOM 1675 N N . HIS A 1 215 ? -2.041 -6.310 18.805 1.00 96.75 215 HIS A N 1
ATOM 1676 C CA . HIS A 1 215 ? -1.440 -7.569 18.362 1.00 96.75 215 HIS A CA 1
ATOM 1677 C C . HIS A 1 215 ? -2.414 -8.435 17.556 1.00 96.75 215 HIS A C 1
ATOM 1679 O O . HIS A 1 215 ? -2.034 -8.921 16.493 1.00 96.75 215 HIS A O 1
ATOM 1685 N N . ASP A 1 216 ? -3.665 -8.560 18.005 1.00 97.19 216 ASP A N 1
ATOM 1686 C CA . ASP A 1 216 ? -4.700 -9.319 17.292 1.00 97.19 216 ASP A CA 1
ATOM 1687 C C . ASP A 1 216 ? -5.047 -8.654 15.954 1.00 97.19 216 ASP A C 1
ATOM 1689 O O . ASP A 1 216 ? -5.153 -9.324 14.932 1.00 97.19 216 ASP A O 1
ATOM 1693 N N . LEU A 1 217 ? -5.169 -7.321 15.938 1.00 97.00 217 LEU A N 1
ATOM 1694 C CA . LEU A 1 217 ? -5.474 -6.551 14.727 1.00 97.00 217 LEU A CA 1
ATOM 1695 C C . LEU A 1 217 ? -4.305 -6.502 13.733 1.00 97.00 217 LEU A C 1
ATOM 1697 O O . LEU A 1 217 ? -4.524 -6.269 12.546 1.00 97.00 217 LEU A O 1
ATOM 1701 N N . SER A 1 218 ? -3.075 -6.713 14.206 1.00 96.06 218 SER A N 1
ATOM 1702 C CA . SER A 1 218 ? -1.879 -6.803 13.360 1.00 96.06 218 SER A CA 1
ATOM 1703 C C . SER A 1 218 ? -1.666 -8.206 12.787 1.00 96.06 218 SER A C 1
ATOM 1705 O O . SER A 1 218 ? -0.883 -8.371 11.849 1.00 96.06 218 SER A O 1
ATOM 1707 N N . ALA A 1 219 ? -2.333 -9.227 13.335 1.00 96.81 219 ALA A N 1
ATOM 1708 C CA . ALA A 1 219 ? -2.261 -10.583 12.816 1.00 96.81 219 ALA A CA 1
ATOM 1709 C C . ALA A 1 219 ? -3.047 -10.692 11.491 1.00 96.81 219 ALA A C 1
ATOM 1711 O O . ALA A 1 219 ? -4.189 -10.230 11.411 1.00 96.81 219 ALA A O 1
ATOM 1712 N N . PRO A 1 220 ? -2.480 -11.304 10.432 1.00 97.44 220 PRO A N 1
ATOM 1713 C CA . PRO A 1 220 ? -3.201 -11.485 9.178 1.00 97.44 220 PRO A CA 1
ATOM 1714 C C . PRO A 1 220 ? -4.447 -12.359 9.359 1.00 97.44 220 PRO A C 1
ATOM 1716 O O . PRO A 1 220 ? -4.330 -13.530 9.726 1.00 97.44 220 PRO A O 1
ATOM 1719 N N . VAL A 1 221 ? -5.616 -11.812 9.019 1.00 97.00 221 VAL A N 1
ATOM 1720 C CA . VAL A 1 221 ? -6.883 -12.555 9.020 1.00 97.00 221 VAL A CA 1
ATOM 1721 C C . VAL A 1 221 ? -6.851 -13.631 7.938 1.00 97.00 221 VAL A C 1
ATOM 1723 O O . VAL A 1 221 ? -6.652 -13.347 6.754 1.00 97.00 221 VAL A O 1
ATOM 1726 N N . GLN A 1 222 ? -7.067 -14.878 8.338 1.00 97.62 222 GLN A N 1
ATOM 1727 C CA . GLN A 1 222 ? -7.067 -16.023 7.435 1.00 97.62 222 GLN A CA 1
ATOM 1728 C C . GLN A 1 222 ? -8.437 -16.215 6.779 1.00 97.62 222 GLN A C 1
ATOM 1730 O O . GLN A 1 222 ? -9.481 -15.841 7.317 1.00 97.62 222 GLN A O 1
ATOM 1735 N N . ARG A 1 223 ? -8.466 -16.877 5.616 1.00 96.94 223 ARG A N 1
ATOM 1736 C CA . ARG A 1 223 ? -9.726 -17.159 4.904 1.00 96.94 223 ARG A CA 1
ATOM 1737 C C . ARG A 1 223 ? -10.782 -17.876 5.775 1.00 96.94 223 ARG A C 1
ATOM 1739 O O . ARG A 1 223 ? -11.924 -17.420 5.757 1.00 96.94 223 ARG A O 1
ATOM 1746 N N . PRO A 1 224 ? -10.451 -18.904 6.585 1.00 97.81 224 PRO A N 1
ATOM 1747 C CA . PRO A 1 224 ? -11.438 -19.550 7.461 1.00 97.81 224 PRO A CA 1
ATOM 1748 C C . PRO A 1 224 ? -12.038 -18.616 8.525 1.00 97.81 224 PRO A C 1
ATOM 1750 O O . PRO A 1 224 ? -13.201 -18.764 8.911 1.00 97.81 224 PRO A O 1
ATOM 1753 N N . GLU A 1 225 ? -11.262 -17.641 9.002 1.00 97.75 225 GLU A N 1
ATOM 1754 C CA . GLU A 1 225 ? -11.734 -16.631 9.953 1.00 97.75 225 GLU A CA 1
ATOM 1755 C C . GLU A 1 225 ? -12.720 -15.685 9.263 1.00 97.75 225 GLU A C 1
ATOM 1757 O O . GLU A 1 225 ? -13.824 -15.476 9.767 1.00 97.75 225 GLU A O 1
ATOM 1762 N N . ALA A 1 226 ? -12.381 -15.203 8.061 1.00 97.81 226 ALA A N 1
ATOM 1763 C CA . ALA A 1 226 ? -13.266 -14.368 7.249 1.00 97.81 226 ALA A CA 1
ATOM 1764 C C . ALA A 1 226 ? -14.597 -15.074 6.917 1.00 97.81 226 ALA A C 1
ATOM 1766 O O . ALA A 1 226 ? -15.666 -14.482 7.060 1.00 97.81 226 ALA A O 1
ATOM 1767 N N . GLU A 1 227 ? -14.561 -16.358 6.551 1.00 97.25 227 GLU A N 1
ATOM 1768 C CA . GLU A 1 227 ? -15.760 -17.175 6.296 1.00 97.25 227 GLU A CA 1
ATOM 1769 C C . GLU A 1 227 ? -16.605 -17.383 7.563 1.00 97.25 227 GLU A C 1
ATOM 1771 O O . GLU A 1 227 ? -17.839 -17.417 7.524 1.00 97.25 227 GLU A O 1
ATOM 1776 N N . THR A 1 228 ? -15.958 -17.507 8.722 1.00 97.94 228 THR A N 1
ATOM 1777 C CA . THR A 1 228 ? -16.654 -17.597 10.011 1.00 97.94 228 THR A CA 1
ATOM 1778 C C . THR A 1 228 ? -17.357 -16.287 10.349 1.00 97.94 228 THR A C 1
ATOM 1780 O O . THR A 1 228 ? -18.539 -16.306 10.697 1.00 97.94 228 THR A O 1
ATOM 1783 N N . LEU A 1 229 ? -16.686 -15.149 10.159 1.00 97.94 229 LEU A N 1
ATOM 1784 C CA . LEU A 1 229 ? -17.289 -13.828 10.326 1.00 97.94 229 LEU A CA 1
ATOM 1785 C C . LEU A 1 229 ? -18.452 -13.609 9.351 1.00 97.94 229 LEU A C 1
ATOM 1787 O O . LEU A 1 229 ? -19.514 -13.149 9.771 1.00 97.94 229 LEU A O 1
ATOM 1791 N N . GLN A 1 230 ? -18.313 -14.015 8.085 1.00 97.81 230 GLN A N 1
ATOM 1792 C CA . GLN A 1 230 ? -19.391 -13.913 7.097 1.00 97.81 230 GLN A CA 1
ATOM 1793 C C . GLN A 1 230 ? -20.645 -14.673 7.546 1.00 97.81 230 GLN A C 1
ATOM 1795 O O . GLN A 1 230 ? -21.749 -14.136 7.449 1.00 97.81 230 GLN A O 1
ATOM 1800 N N . ARG A 1 231 ? -20.499 -15.891 8.090 1.00 97.38 231 ARG A N 1
ATOM 1801 C CA . ARG A 1 231 ? -21.630 -16.674 8.621 1.00 97.38 231 ARG A CA 1
ATOM 1802 C C . ARG A 1 231 ? -22.320 -15.975 9.789 1.00 97.38 231 ARG A C 1
ATOM 1804 O O . ARG A 1 231 ? -23.549 -15.942 9.835 1.00 97.38 231 ARG A O 1
ATOM 1811 N N . VAL A 1 232 ? -21.550 -15.389 10.707 1.00 98.12 232 VAL A N 1
ATOM 1812 C CA . VAL A 1 232 ? -22.099 -14.622 11.837 1.00 98.12 232 VAL A CA 1
ATOM 1813 C C . VAL A 1 232 ? -22.875 -13.404 11.334 1.00 98.12 232 VAL A C 1
ATOM 1815 O O . VAL A 1 232 ? -24.005 -13.175 11.770 1.00 98.12 232 VAL A O 1
ATOM 1818 N N . VAL A 1 233 ? -22.319 -12.644 10.388 1.00 98.06 233 VAL A N 1
ATOM 1819 C CA . VAL A 1 233 ? -22.989 -11.470 9.810 1.00 98.06 233 VAL A CA 1
ATOM 1820 C C . VAL A 1 233 ? -24.254 -11.878 9.055 1.00 98.06 233 VAL A C 1
ATOM 1822 O O . VAL A 1 233 ? -25.301 -11.278 9.275 1.00 98.06 233 VAL A O 1
ATOM 1825 N N . ALA A 1 234 ? -24.202 -12.931 8.235 1.00 97.31 234 ALA A N 1
ATOM 1826 C CA . ALA A 1 234 ? -25.354 -13.437 7.489 1.00 97.31 234 ALA A CA 1
ATOM 1827 C C . ALA A 1 234 ? -26.500 -13.883 8.409 1.00 97.31 234 ALA A C 1
ATOM 1829 O O . ALA A 1 234 ? -27.651 -13.510 8.184 1.00 97.31 234 ALA A O 1
ATOM 1830 N N . ALA A 1 235 ? -26.191 -14.617 9.484 1.00 96.94 235 ALA A N 1
ATOM 1831 C CA . ALA A 1 235 ? -27.191 -15.048 10.458 1.00 96.94 235 ALA A CA 1
ATOM 1832 C C . ALA A 1 235 ? -27.876 -13.858 11.151 1.00 96.94 235 ALA A C 1
ATOM 1834 O O . ALA A 1 235 ? -29.090 -13.872 11.353 1.00 96.94 235 ALA A O 1
ATOM 1835 N N . ASN A 1 236 ? -27.122 -12.811 11.493 1.00 97.94 236 ASN A N 1
ATOM 1836 C CA . ASN A 1 236 ? -27.689 -11.609 12.104 1.00 97.94 236 ASN A CA 1
ATOM 1837 C C . ASN A 1 236 ? -28.468 -10.755 11.093 1.00 97.94 236 ASN A C 1
ATOM 1839 O O . ASN A 1 236 ? -29.562 -10.295 11.412 1.00 97.94 236 ASN A O 1
ATOM 1843 N N . ALA A 1 237 ? -27.967 -10.602 9.866 1.00 97.94 237 ALA A N 1
ATOM 1844 C CA . ALA A 1 237 ? -28.653 -9.874 8.801 1.00 97.94 237 ALA A CA 1
ATOM 1845 C C . ALA A 1 237 ? -30.023 -10.494 8.489 1.00 97.94 237 ALA A C 1
ATOM 1847 O O . ALA A 1 237 ? -31.011 -9.769 8.424 1.00 97.94 237 ALA A O 1
ATOM 1848 N N . ALA A 1 238 ? -30.111 -11.826 8.409 1.00 97.06 238 ALA A N 1
ATOM 1849 C CA . ALA A 1 238 ? -31.368 -12.534 8.164 1.00 97.06 238 ALA A CA 1
ATOM 1850 C C . ALA A 1 238 ? -32.413 -12.334 9.279 1.00 97.06 238 ALA A C 1
ATOM 1852 O O . ALA A 1 238 ? -33.612 -12.353 9.005 1.00 97.06 238 ALA A O 1
ATOM 1853 N N . ARG A 1 239 ? -31.975 -12.124 10.530 1.00 97.06 239 ARG A N 1
ATOM 1854 C CA . ARG A 1 239 ? -32.869 -11.825 11.665 1.00 97.06 239 ARG A CA 1
ATOM 1855 C C . ARG A 1 239 ? -33.422 -10.404 11.618 1.00 97.06 239 ARG A C 1
ATOM 1857 O O . ARG A 1 239 ? -34.537 -10.183 12.076 1.00 97.06 239 ARG A O 1
ATOM 1864 N N . VAL A 1 240 ? -32.633 -9.456 11.117 1.00 97.75 240 VAL A N 1
ATOM 1865 C CA . VAL A 1 240 ? -33.025 -8.045 10.997 1.00 97.75 240 VAL A CA 1
ATOM 1866 C C . VAL A 1 240 ? -33.885 -7.825 9.754 1.00 97.75 240 VAL A C 1
ATOM 1868 O O . VAL A 1 240 ? -34.908 -7.150 9.829 1.00 97.75 240 VAL A O 1
ATOM 1871 N N . LEU A 1 241 ? -33.485 -8.408 8.622 1.00 98.00 241 LEU A N 1
ATOM 1872 C CA . LEU A 1 241 ? -34.168 -8.294 7.341 1.00 98.00 241 LEU A CA 1
ATOM 1873 C C . LEU A 1 241 ? -34.181 -9.654 6.620 1.00 98.00 241 LEU A C 1
ATOM 1875 O O . LEU A 1 241 ? -33.197 -10.022 5.967 1.00 98.00 241 LEU A O 1
ATOM 1879 N N . PRO A 1 242 ? -35.296 -10.404 6.699 1.00 96.81 242 PRO A N 1
ATOM 1880 C CA . PRO A 1 242 ? -35.457 -11.636 5.939 1.00 96.81 242 PRO A CA 1
ATOM 1881 C C . PRO A 1 242 ? -35.287 -11.384 4.433 1.00 96.81 242 PRO A C 1
ATOM 1883 O O . PRO A 1 242 ? -35.921 -10.494 3.872 1.00 96.81 242 PRO A O 1
ATOM 1886 N N . GLY A 1 243 ? -34.422 -12.166 3.781 1.00 95.62 243 GLY A N 1
ATOM 1887 C CA . GLY A 1 243 ? -34.094 -12.019 2.356 1.00 95.62 243 GLY A CA 1
ATOM 1888 C C . GLY A 1 243 ? -32.858 -11.162 2.050 1.00 95.62 243 GLY A C 1
ATOM 1889 O O . GLY A 1 243 ? -32.468 -11.076 0.888 1.00 95.62 243 GLY A O 1
ATOM 1890 N N . ALA A 1 244 ? -32.209 -10.564 3.055 1.00 97.12 244 ALA A N 1
ATOM 1891 C CA . ALA A 1 244 ? -30.935 -9.873 2.861 1.00 97.12 244 ALA A CA 1
ATOM 1892 C C . ALA A 1 244 ? -29.814 -10.834 2.420 1.00 97.12 244 ALA A C 1
ATOM 1894 O O . ALA A 1 244 ? -29.701 -11.955 2.917 1.00 97.12 244 ALA A O 1
ATOM 1895 N N . THR A 1 245 ? -28.944 -10.364 1.524 1.00 96.50 245 THR A N 1
ATOM 1896 C CA . THR A 1 245 ? -27.760 -11.097 1.052 1.00 96.50 245 THR A CA 1
ATOM 1897 C C . THR A 1 245 ? -26.483 -10.491 1.621 1.00 96.50 245 THR A C 1
ATOM 1899 O O . THR A 1 245 ? -26.343 -9.270 1.656 1.00 96.50 245 THR A O 1
ATOM 1902 N N . VAL A 1 246 ? -25.528 -11.336 2.015 1.00 97.06 246 VAL A N 1
ATOM 1903 C CA . VAL A 1 246 ? -24.222 -10.913 2.544 1.00 97.06 246 VAL A CA 1
ATOM 1904 C C . VAL A 1 246 ? -23.105 -11.463 1.662 1.00 97.06 246 VAL A C 1
ATOM 1906 O O . VAL A 1 246 ? -22.952 -12.678 1.534 1.00 97.06 246 VAL A O 1
ATOM 1909 N N . THR A 1 247 ? -22.293 -10.565 1.104 1.00 96.31 247 THR A N 1
ATOM 1910 C CA . THR A 1 247 ? -21.205 -10.889 0.171 1.00 96.31 247 THR A CA 1
ATOM 1911 C C . THR A 1 247 ? -19.876 -10.386 0.729 1.00 96.31 247 THR A C 1
ATOM 1913 O O . THR A 1 247 ? -19.785 -9.230 1.136 1.00 96.31 247 THR A O 1
ATOM 1916 N N . LEU A 1 248 ? -18.856 -11.249 0.753 1.00 94.88 248 LEU A N 1
ATOM 1917 C CA . LEU A 1 248 ? -17.476 -10.868 1.069 1.00 94.88 248 LEU A CA 1
ATOM 1918 C C . LEU A 1 248 ? -16.890 -10.072 -0.112 1.00 94.88 248 LEU A C 1
ATOM 1920 O O . LEU A 1 248 ? -17.024 -10.517 -1.254 1.00 94.88 248 LEU A O 1
ATOM 1924 N N . ALA A 1 249 ? -16.278 -8.917 0.161 1.00 92.19 249 ALA A N 1
ATOM 1925 C CA . ALA A 1 249 ? -15.732 -7.985 -0.832 1.00 92.19 249 ALA A CA 1
ATOM 1926 C C . ALA A 1 249 ? -14.256 -7.675 -0.565 1.00 92.19 249 ALA A C 1
ATOM 1928 O O . ALA A 1 249 ? -13.855 -7.748 0.620 1.00 92.19 249 ALA A O 1
#

Radius of gyration: 32.0 Å; Cα contacts (8 Å, |Δi|>4): 219; chains: 1; bounding box: 59×58×100 Å

Organism: Ursus maritimus (NCBI:txid29073)

Mean predicted aligned error: 12.89 Å

Nearest PDB structures (foldseek):
  7ktk-assembly1_A  TM=9.968E-01  e=6.614E-22  Homo sapiens
  5vzf-assembly1_A  TM=1.001E+00  e=9.543E-22  Homo sapiens
  5twr-assembly1_A  TM=9.989E-01  e=8.156E-22  Homo 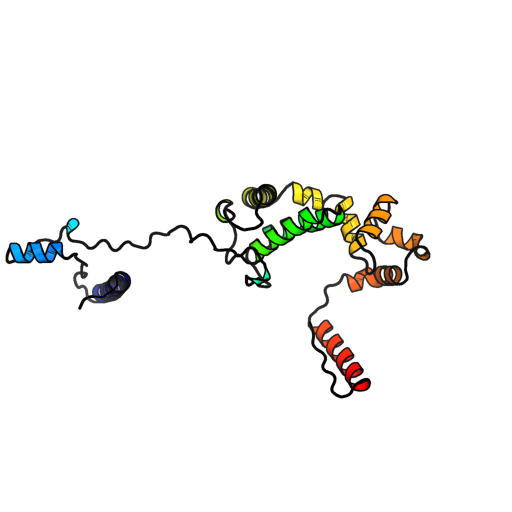sapiens
  7coa-assembly1_A  TM=9.995E-01  e=1.240E-21  Homo sapiens
  7kta-assembly1_A  TM=9.982E-01  e=1.240E-21  Homo sapiens

Solvent-accessible surface area (backbone atoms only — not comparable to full-atom values): 14771 Å² total; per-residue (Å²): 142,88,79,84,48,75,67,56,54,49,53,51,48,54,57,46,45,60,56,24,71,75,67,78,50,85,70,87,79,64,59,37,69,64,46,56,54,53,13,62,74,68,75,44,88,61,84,89,49,78,93,26,45,53,79,71,79,69,84,63,89,63,76,74,73,78,79,87,58,67,79,50,70,93,74,51,75,63,59,95,77,54,56,28,57,73,60,23,51,46,30,42,52,54,12,52,49,25,48,70,71,68,34,58,70,56,17,53,42,27,46,47,31,20,56,45,40,38,42,38,96,53,61,83,85,54,70,74,77,50,65,88,41,54,64,58,46,73,68,59,48,49,49,47,43,35,34,70,77,69,71,49,36,72,70,51,51,52,45,67,71,29,68,66,49,48,34,41,54,57,40,44,66,27,46,78,34,47,61,72,57,28,50,52,40,44,74,72,69,49,71,52,73,67,62,49,60,82,42,51,87,79,47,52,74,56,34,48,52,18,60,75,42,35,71,69,73,68,47,84,85,47,70,73,56,54,53,50,51,50,52,55,51,42,58,51,42,38,73,79,39,77,86,63,83,79,78,93,129

Foldseek 3Di:
DPDQDLVNVVVVQVVQQVVCVVVVHDRDFAFDCVQVVVCVVVVHRDDDDPNGGDPSPPPDPDPPDQPPQDQDLVVADQDPDAAEVLLLVLLCLQLLLCVLVVNNVSNVLSNSLSSSRSRDPHYDQDLVSCPPPHSDDPVSSLQVVCCNPPVHDPVSVCSVPDLSNQQQVLQCLFFPGDSVNSVVCVVVVDRDLVSVVVVVVVDDPRRNVSSVCVVVSPDDDDPVNVVVVQVVVVVVCCVVPNPDDGDDD